Protein AF-0000000080485998 (afdb_homodimer)

Organism: Tupaia chinensis (NCBI:txid246437)

Secondary structure (DSSP, 8-state):
---------------------------------------------------GGG----------HHHHHHTS-TTSPPP-TTT-PPPTTTT-----PPPPPPPP--GGG--HHHHHHHHHHHHHHHHHHHHHHHHHHHHHHHHHHHHHHHHHHHHHHHHHHHHHHHHHHHHHHHHHHH---/---------------------------------------------------GGG----------HHHHHHTS-TTSPPP-TTT-PPPTTTT-----PPPPPPPP--GGG--HHHHHHHHHHHHHHHHHHHHHHHHHHHHHHHHHHHHHHHHHHHHHHHHHHHHHHHHHHHHHHHHHHH---

Sequence (362 aa):
MGQTQLYPFKLFLTLSESPFQTSAIGHFSAQNLSMTRQLLPANRNTPSPIDPDTIQVPVGYEPDPADLALSSIPGQEMFDPRKRKFSEEELKPQPMIKKARKVFIPDDLKDDKYWARRRKNNMAAKRSRDARRLKENQIAIRASFLEKENSALRQEVADLRKELGKCKNILAKYEARHGPLMGQTQLYPFKLFLTLSESPFQTSAIGHFSAQNLSMTRQLLPANRNTPSPIDPDTIQVPVGYEPDPADLALSSIPGQEMFDPRKRKFSEEELKPQPMIKKARKVFIPDDLKDDKYWARRRKNNMAAKRSRDARRLKENQIAIRASFLEKENSALRQEVADLRKELGKCKNILAKYEARHGPL

pLDDT: mean 72.96, std 28.92, range [17.92, 97.81]

Structure (mmCIF, N/CA/C/O backbone):
data_AF-0000000080485998-model_v1
#
loop_
_entity.id
_entity.type
_entity.pdbx_description
1 polymer 'Hepatic leukemia factor'
#
loop_
_atom_site.group_PDB
_atom_site.id
_atom_si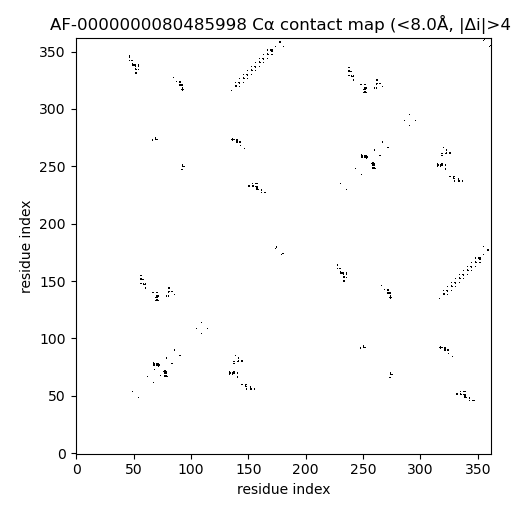te.type_symbol
_atom_site.label_atom_id
_atom_site.label_alt_id
_atom_site.label_comp_id
_atom_site.label_asym_id
_atom_site.label_entity_id
_atom_site.label_seq_id
_atom_site.pdbx_PDB_ins_code
_atom_site.Cartn_x
_atom_site.Cartn_y
_atom_site.Cartn_z
_atom_site.occupancy
_atom_site.B_iso_or_equiv
_atom_site.auth_seq_id
_atom_site.auth_comp_id
_atom_site.auth_asym_id
_atom_site.auth_atom_id
_atom_site.pdbx_PDB_model_num
ATOM 1 N N . MET A 1 1 ? 24.797 16.688 45.812 1 21.83 1 MET A N 1
ATOM 2 C CA . MET A 1 1 ? 25.969 15.797 45.719 1 21.83 1 MET A CA 1
ATOM 3 C C . MET A 1 1 ? 25.547 14.367 45.406 1 21.83 1 MET A C 1
ATOM 5 O O . MET A 1 1 ? 26.391 13.516 45.156 1 21.83 1 MET A O 1
ATOM 9 N N . GLY A 1 2 ? 24.281 13.898 45.656 1 23.59 2 GLY A N 1
ATOM 10 C CA . GLY A 1 2 ? 24.156 12.516 46.094 1 23.59 2 GLY A CA 1
ATOM 11 C C . GLY A 1 2 ? 24.328 11.516 44.969 1 23.59 2 GLY A C 1
ATOM 12 O O . GLY A 1 2 ? 24.062 11.828 43.781 1 23.59 2 GLY A O 1
ATOM 13 N N . GLN A 1 3 ? 24.938 10.25 45.219 1 22.97 3 GLN A N 1
ATOM 14 C CA . GLN A 1 3 ? 25.766 9.125 44.812 1 22.97 3 GLN A CA 1
ATOM 15 C C . GLN A 1 3 ? 24.922 8.023 44.188 1 22.97 3 GLN A C 1
ATOM 17 O O . GLN A 1 3 ? 24.469 7.113 44.875 1 22.97 3 GLN A O 1
ATOM 22 N N . THR A 1 4 ? 23.875 8.258 43.344 1 27.95 4 THR A N 1
ATOM 23 C CA . THR A 1 4 ? 23.047 7.094 43.031 1 27.95 4 THR A CA 1
ATOM 24 C C . THR A 1 4 ? 23.891 6 42.375 1 27.95 4 THR A C 1
ATOM 26 O O . THR A 1 4 ? 24.609 6.258 41.406 1 27.95 4 THR A O 1
ATOM 29 N N . GLN A 1 5 ? 24.031 4.879 43.062 1 23.39 5 GLN A N 1
ATOM 30 C CA . GLN A 1 5 ? 24.781 3.631 43.125 1 23.39 5 GLN A CA 1
ATOM 31 C C . GLN A 1 5 ? 24.5 2.756 41.906 1 23.39 5 GLN A C 1
ATOM 33 O O . GLN A 1 5 ? 23.344 2.578 41.531 1 23.39 5 GLN A O 1
ATOM 38 N N . LEU A 1 6 ? 25.516 2.348 41.062 1 25.62 6 LEU A N 1
ATOM 39 C CA . LEU A 1 6 ? 25.938 1.586 39.875 1 25.62 6 LEU A CA 1
ATOM 40 C C . LEU A 1 6 ? 25.672 0.096 40.062 1 25.62 6 LEU A C 1
ATOM 42 O O . LEU A 1 6 ? 26.25 -0.519 40.969 1 25.62 6 LEU A O 1
ATOM 46 N N . TYR A 1 7 ? 24.328 -0.328 40.094 1 24.11 7 TYR A N 1
ATOM 47 C CA . TYR A 1 7 ? 24 -1.712 40.438 1 24.11 7 TYR A CA 1
ATOM 48 C C . TYR A 1 7 ? 24.75 -2.676 39.5 1 24.11 7 TYR A C 1
ATOM 50 O O . TYR A 1 7 ? 24.703 -2.547 38.281 1 24.11 7 TYR A O 1
ATOM 58 N N . PRO A 1 8 ? 25.828 -3.449 39.969 1 24.05 8 PRO A N 1
ATOM 59 C CA . PRO A 1 8 ? 26.844 -4.363 39.438 1 24.05 8 PRO A CA 1
ATOM 60 C C . PRO A 1 8 ? 26.25 -5.676 38.938 1 24.05 8 PRO A C 1
ATOM 62 O O . PRO A 1 8 ? 25.375 -6.254 39.594 1 24.05 8 PRO A O 1
ATOM 65 N N . PHE A 1 9 ? 25.875 -5.801 37.625 1 24.41 9 PHE A N 1
ATOM 66 C CA . PHE A 1 9 ? 25.438 -7.012 36.938 1 24.41 9 PHE A CA 1
ATOM 67 C C . PHE A 1 9 ? 26.406 -8.164 37.188 1 24.41 9 PHE A C 1
ATOM 69 O O . PHE A 1 9 ? 27.531 -8.148 36.719 1 24.41 9 PHE A O 1
ATOM 76 N N . LYS A 1 10 ? 26.297 -8.781 38.375 1 20.22 10 LYS A N 1
ATOM 77 C CA . LYS A 1 10 ? 27.125 -9.836 38.938 1 20.22 10 LYS A CA 1
ATOM 78 C C . LYS A 1 10 ? 27.156 -11.062 38.031 1 20.22 10 LYS A C 1
ATOM 80 O O . LYS A 1 10 ? 26.109 -11.547 37.594 1 20.22 10 LYS A O 1
ATOM 85 N N . LEU A 1 11 ? 28.312 -11.578 37.469 1 21.47 11 LEU A N 1
ATOM 86 C CA . LEU A 1 11 ? 28.984 -12.57 36.625 1 21.47 11 LEU A CA 1
ATOM 87 C C . LEU A 1 11 ? 28.844 -13.969 37.219 1 21.47 11 LEU A C 1
ATOM 89 O O . LEU A 1 11 ? 29.406 -14.938 36.719 1 21.47 11 LEU A O 1
ATOM 93 N N . PHE A 1 12 ? 27.938 -14.258 38.281 1 21.58 12 PHE A N 1
ATOM 94 C CA . PHE A 1 12 ? 28.484 -15.344 39.062 1 21.58 12 PHE A CA 1
ATOM 95 C C . PHE A 1 12 ? 28.547 -16.641 38.25 1 21.58 12 PHE A C 1
ATOM 97 O O . PHE A 1 12 ? 27.578 -17.016 37.625 1 21.58 12 PHE A O 1
ATOM 104 N N . LEU A 1 13 ? 29.734 -17.25 38.094 1 21.03 13 LEU A N 1
ATOM 105 C CA . LEU A 1 13 ? 30.516 -18.297 37.438 1 21.03 13 LEU A CA 1
ATOM 106 C C . LEU A 1 13 ? 30.062 -19.688 37.906 1 21.03 13 LEU A C 1
ATOM 108 O O . LEU A 1 13 ? 30.297 -20.672 37.219 1 21.03 13 LEU A O 1
ATOM 112 N N . THR A 1 14 ? 29.484 -19.891 39.188 1 21.03 14 THR A N 1
ATOM 113 C CA . THR A 1 14 ? 30.219 -20.922 39.906 1 21.03 14 THR A CA 1
ATOM 114 C C . THR A 1 14 ? 29.969 -22.297 39.281 1 21.03 14 THR A C 1
ATOM 116 O O . THR A 1 14 ? 29.016 -22.469 38.531 1 21.03 14 THR A O 1
ATOM 119 N N . LEU A 1 15 ? 30.125 -23.422 40.219 1 20.31 15 LEU A N 1
ATOM 120 C CA . LEU A 1 15 ? 31.047 -24.516 40.5 1 20.31 15 LEU A CA 1
ATOM 121 C C . LEU A 1 15 ? 30.484 -25.844 40 1 20.31 15 LEU A C 1
ATOM 123 O O . LEU A 1 15 ? 31.172 -26.578 39.281 1 20.31 15 LEU A O 1
ATOM 127 N N . SER A 1 16 ? 29.672 -26.703 40.875 1 19.7 16 SER A N 1
ATOM 128 C CA . SER A 1 16 ? 30.234 -27.875 41.531 1 19.7 16 SER A CA 1
ATOM 129 C C . SER A 1 16 ? 29.984 -29.125 40.688 1 19.7 16 SER A C 1
ATOM 131 O O . SER A 1 16 ? 29.109 -29.141 39.812 1 19.7 16 SER A O 1
ATOM 133 N N . GLU A 1 17 ? 30.109 -30.375 41.438 1 20.75 17 GLU A N 1
ATOM 134 C CA . GLU A 1 17 ? 30.891 -31.609 41.5 1 20.75 17 GLU A CA 1
ATOM 135 C C . GLU A 1 17 ? 30.188 -32.75 40.781 1 20.75 17 GLU A C 1
ATOM 137 O O . GLU A 1 17 ? 30.797 -33.438 39.969 1 20.75 17 GLU A O 1
ATOM 142 N N . SER A 1 18 ? 29.047 -33.344 41.344 1 20.91 18 SER A N 1
ATOM 143 C CA . SER A 1 18 ? 29.25 -34.656 41.875 1 20.91 18 SER A CA 1
ATOM 144 C C . SER A 1 18 ? 29.219 -35.719 40.781 1 20.91 18 SER A C 1
ATOM 146 O O . SER A 1 18 ? 28.641 -35.5 39.719 1 20.91 18 SER A O 1
ATOM 148 N N . PRO A 1 19 ? 29.625 -37.062 41.281 1 23.31 19 PRO A N 1
ATOM 149 C CA . PRO A 1 19 ? 30.375 -38.219 40.812 1 23.31 19 PRO A CA 1
ATOM 150 C C . PRO A 1 19 ? 29.5 -39.188 40 1 23.31 19 PRO A C 1
ATOM 152 O O . PRO A 1 19 ? 30.016 -40.062 39.312 1 23.31 19 PRO A O 1
ATOM 155 N N . PHE A 1 20 ? 28.219 -39 39.875 1 20.92 20 PHE A N 1
ATOM 156 C CA . PHE A 1 20 ? 27.531 -40.281 40.094 1 20.92 20 PHE A CA 1
ATOM 157 C C . PHE A 1 20 ? 27.922 -41.281 39.031 1 20.92 20 PHE A C 1
ATOM 159 O O . PHE A 1 20 ? 28.062 -40.938 37.875 1 20.92 20 PHE A O 1
ATOM 166 N N . GLN A 1 21 ? 28.297 -42.438 39.531 1 20.55 21 GLN A N 1
ATOM 167 C CA . GLN A 1 21 ? 28.984 -43.688 39.125 1 20.55 21 GLN A CA 1
ATOM 168 C C . GLN A 1 21 ? 28.141 -44.469 38.125 1 20.55 21 GLN A C 1
ATOM 170 O O . GLN A 1 21 ? 28.641 -45.375 37.469 1 20.55 21 GLN A O 1
ATOM 175 N N . THR A 1 22 ? 26.891 -44.062 37.906 1 20.8 22 THR A N 1
ATOM 176 C CA . THR A 1 22 ? 26.156 -45.312 37.781 1 20.8 22 THR A CA 1
ATOM 177 C C . THR A 1 22 ? 26.75 -46.188 36.688 1 20.8 22 THR A C 1
ATOM 179 O O . THR A 1 22 ? 27.219 -45.688 35.656 1 20.8 22 THR A O 1
ATOM 182 N N . SER A 1 23 ? 26.812 -47.5 37 1 18.36 23 SER A N 1
ATOM 183 C CA . SER A 1 23 ? 27.453 -48.75 36.625 1 18.36 23 SER A CA 1
ATOM 184 C C . SER A 1 23 ? 26.938 -49.219 35.281 1 18.36 23 SER A C 1
ATOM 186 O O . SER A 1 23 ? 27.531 -50.125 34.656 1 18.36 23 SER A O 1
ATOM 188 N N . ALA A 1 24 ? 25.641 -48.875 35 1 17.92 24 ALA A N 1
ATOM 189 C CA . ALA A 1 24 ? 24.906 -50.062 34.625 1 17.92 24 ALA A CA 1
ATOM 190 C C . ALA A 1 24 ? 25.609 -50.812 33.5 1 17.92 24 ALA A C 1
ATOM 192 O O . ALA A 1 24 ? 26.469 -50.25 32.812 1 17.92 24 ALA A O 1
ATOM 193 N N . ILE A 1 25 ? 24.75 -51.625 32.812 1 22.33 25 ILE A N 1
ATOM 194 C CA . ILE A 1 25 ? 24.562 -53 32.312 1 22.33 25 ILE A CA 1
ATOM 195 C C . ILE A 1 25 ? 25.234 -53.125 30.938 1 22.33 25 ILE A C 1
ATOM 197 O O . ILE A 1 25 ? 25.359 -52.156 30.203 1 22.33 25 ILE A O 1
ATOM 201 N N . GLY A 1 26 ? 25.672 -54.344 30.734 1 20.11 26 GLY A N 1
ATOM 202 C CA . GLY A 1 26 ? 26.547 -55.094 29.859 1 20.11 26 GLY A CA 1
ATOM 203 C C . GLY A 1 26 ? 26.062 -55.156 28.422 1 20.11 26 GLY A C 1
ATOM 204 O O . GLY A 1 26 ? 26.562 -55.938 27.625 1 20.11 26 GLY A O 1
ATOM 205 N N . HIS A 1 27 ? 25.266 -54.156 28.016 1 21.8 27 HIS A N 1
ATOM 206 C CA . HIS A 1 27 ? 24.547 -54.656 26.859 1 21.8 27 HIS A CA 1
ATOM 207 C C . HIS A 1 27 ? 25.5 -55.25 25.828 1 21.8 27 HIS A C 1
ATOM 209 O O . HIS A 1 27 ? 26.688 -54.875 25.781 1 21.8 27 HIS A O 1
ATOM 215 N N . PHE A 1 28 ? 24.906 -56.375 25.219 1 23.5 28 PHE A N 1
ATOM 216 C CA . PHE A 1 28 ? 25.156 -57.438 24.266 1 23.5 28 PHE A CA 1
ATOM 217 C C . PHE A 1 28 ? 25.625 -56.844 22.938 1 23.5 28 PHE A C 1
ATOM 219 O O . PHE A 1 28 ? 25.219 -55.75 22.562 1 23.5 28 PHE A O 1
ATOM 226 N N . SER A 1 29 ? 26.719 -57.344 22.547 1 21 29 SER A N 1
ATOM 227 C CA . SER A 1 29 ? 27.578 -57.125 21.375 1 21 29 SER A CA 1
ATOM 228 C C . SER A 1 29 ? 26.812 -57.344 20.078 1 21 29 SER A C 1
ATOM 230 O O . SER A 1 29 ? 26.578 -58.469 19.672 1 21 29 SER A O 1
ATOM 232 N N . ALA A 1 30 ? 25.594 -56.719 19.984 1 22.36 30 ALA A N 1
ATOM 233 C CA . ALA A 1 30 ? 24.906 -57.031 18.734 1 22.36 30 ALA A CA 1
ATOM 234 C C . ALA A 1 30 ? 25.844 -56.875 17.531 1 22.36 30 ALA A C 1
ATOM 236 O O . ALA A 1 30 ? 26.578 -55.906 17.422 1 22.36 30 ALA A O 1
ATOM 237 N N . GLN A 1 31 ? 26.312 -58.062 17.125 1 22.11 31 GLN A N 1
ATOM 238 C CA . GLN A 1 31 ? 27.047 -58.25 15.875 1 22.11 31 GLN A CA 1
ATOM 239 C C . GLN A 1 31 ? 26.406 -57.5 14.719 1 22.11 31 GLN A C 1
ATOM 241 O O . GLN A 1 31 ? 25.203 -57.656 14.469 1 22.11 31 GLN A O 1
ATOM 246 N N . ASN A 1 32 ? 26.828 -56.344 14.562 1 24.11 32 ASN A N 1
ATOM 247 C CA . ASN A 1 32 ? 26.438 -55.406 13.5 1 24.11 32 ASN A CA 1
ATOM 248 C C . ASN A 1 32 ? 26.641 -56.031 12.125 1 24.11 32 ASN A C 1
ATOM 250 O O . ASN A 1 32 ? 27.766 -56.25 11.695 1 24.11 32 ASN A O 1
ATOM 254 N N . LEU A 1 33 ? 26.062 -57.219 11.875 1 26.72 33 LEU A N 1
ATOM 255 C CA . LEU A 1 33 ? 26.047 -57.656 10.484 1 26.72 33 LEU A CA 1
ATOM 256 C C . LEU A 1 33 ? 25.719 -56.5 9.539 1 26.72 33 LEU A C 1
ATOM 258 O O . LEU A 1 33 ? 24.703 -55.844 9.703 1 26.72 33 LEU A O 1
ATOM 262 N N . SER A 1 34 ? 26.719 -55.938 9.18 1 27.81 34 SER A N 1
ATOM 263 C CA . SER A 1 34 ? 26.812 -54.844 8.195 1 27.81 34 SER A CA 1
ATOM 264 C C . SER A 1 34 ? 26.141 -55.25 6.887 1 27.81 34 SER A C 1
ATOM 266 O O . SER A 1 34 ? 26.656 -56.062 6.141 1 27.81 34 SER A O 1
ATOM 268 N N . MET A 1 35 ? 24.969 -55.938 7.016 1 27.83 35 MET A N 1
ATOM 269 C CA . MET A 1 35 ? 24.328 -56.125 5.715 1 27.83 35 MET A CA 1
ATOM 270 C C . MET A 1 35 ? 24.375 -54.812 4.918 1 27.83 35 MET A C 1
ATOM 272 O O . MET A 1 35 ? 23.922 -53.781 5.402 1 27.83 35 MET A O 1
ATOM 276 N N . THR A 1 36 ? 25.391 -54.719 4.172 1 28.25 36 THR A N 1
ATOM 277 C CA . THR A 1 36 ? 25.562 -53.688 3.16 1 28.25 36 THR A CA 1
ATOM 278 C C . THR A 1 36 ? 24.281 -53.531 2.334 1 28.25 36 THR A C 1
ATOM 280 O O . THR A 1 36 ? 23.891 -54.438 1.612 1 28.25 36 THR A O 1
ATOM 283 N N . ARG A 1 37 ? 23.109 -53.219 2.982 1 31.02 37 ARG A N 1
ATOM 284 C CA . ARG A 1 37 ? 21.953 -52.812 2.191 1 31.02 37 ARG A CA 1
ATOM 285 C C . ARG A 1 37 ? 22.375 -51.969 0.997 1 31.02 37 ARG A C 1
ATOM 287 O O . ARG A 1 37 ? 22.969 -50.906 1.165 1 31.02 37 ARG A O 1
ATOM 294 N N . GLN A 1 38 ? 22.828 -52.656 -0.021 1 29.19 38 GLN A N 1
ATOM 295 C CA . GLN A 1 38 ? 23.016 -51.969 -1.298 1 29.19 38 GLN A CA 1
ATOM 296 C C . GLN A 1 38 ? 21.875 -50.969 -1.552 1 29.19 38 GLN A C 1
ATOM 298 O O . GLN A 1 38 ? 20.719 -51.375 -1.672 1 29.19 38 GLN A O 1
ATOM 303 N N . LEU A 1 39 ? 21.875 -49.969 -0.768 1 32.81 39 LEU A N 1
ATOM 304 C CA . LEU A 1 39 ? 20.953 -48.875 -1.026 1 32.81 39 LEU A CA 1
ATOM 305 C C . LEU A 1 39 ? 20.844 -48.594 -2.521 1 32.81 39 LEU A C 1
ATOM 307 O O . LEU A 1 39 ? 21.859 -48.281 -3.172 1 32.81 39 LEU A O 1
ATOM 311 N N . LEU A 1 40 ? 20.344 -49.531 -3.268 1 33.66 40 LEU A N 1
ATOM 312 C CA . LEU A 1 40 ? 20.016 -49.062 -4.609 1 33.66 40 LEU A CA 1
ATOM 313 C C . LEU A 1 40 ? 19.547 -47.594 -4.574 1 33.66 40 LEU A C 1
ATOM 315 O O . LEU A 1 40 ? 18.781 -47.219 -3.68 1 33.66 40 LEU A O 1
ATOM 319 N N . PRO A 1 41 ? 20.469 -46.719 -4.961 1 34.75 41 PRO A N 1
ATOM 320 C CA . PRO A 1 41 ? 19.984 -45.312 -4.949 1 34.75 41 PRO A CA 1
ATOM 321 C C . PRO A 1 41 ? 18.562 -45.188 -5.457 1 34.75 41 PRO A C 1
ATOM 323 O O . PRO A 1 41 ? 18.203 -45.781 -6.488 1 34.75 41 PRO A O 1
ATOM 326 N N . ALA A 1 42 ? 17.531 -45.469 -4.715 1 37.19 42 ALA A N 1
ATOM 327 C CA . ALA A 1 42 ? 16.203 -45 -5.09 1 37.19 42 ALA A CA 1
ATOM 328 C C . ALA A 1 42 ? 16.25 -43.688 -5.855 1 37.19 42 ALA A C 1
ATOM 330 O O . ALA A 1 42 ? 16.625 -42.656 -5.293 1 37.19 42 ALA A O 1
ATOM 331 N N . ASN A 1 43 ? 16.969 -43.656 -7.039 1 35.03 43 ASN A N 1
ATOM 332 C CA . ASN A 1 43 ? 16.812 -42.469 -7.895 1 35.03 43 ASN A CA 1
ATOM 333 C C . ASN A 1 43 ? 15.438 -41.844 -7.742 1 35.03 43 ASN A C 1
ATOM 335 O O . ASN A 1 43 ? 14.492 -42.219 -8.438 1 35.03 43 ASN A O 1
ATOM 339 N N . ARG A 1 44 ? 14.883 -41.875 -6.691 1 39.66 44 ARG A N 1
ATOM 340 C CA . ARG A 1 44 ? 13.586 -41.219 -6.551 1 39.66 44 ARG A CA 1
ATOM 341 C C . ARG A 1 44 ? 13.625 -39.812 -7.129 1 39.66 44 ARG A C 1
ATOM 343 O O . ARG A 1 44 ? 14.281 -38.906 -6.578 1 39.66 44 ARG A O 1
ATOM 350 N N . ASN A 1 45 ? 13.82 -39.594 -8.422 1 39.59 45 ASN A N 1
ATOM 351 C CA . ASN A 1 45 ? 13.641 -38.312 -9.07 1 39.59 45 ASN A CA 1
ATOM 352 C C . ASN A 1 45 ? 12.5 -37.5 -8.438 1 39.59 45 ASN A C 1
ATOM 354 O O . ASN A 1 45 ? 11.383 -37.469 -8.961 1 39.59 45 ASN A O 1
ATOM 358 N N . THR A 1 46 ? 12.219 -37.719 -7.227 1 44.62 46 THR A N 1
ATOM 359 C CA . THR A 1 46 ? 11.211 -36.812 -6.68 1 44.62 46 THR A CA 1
ATOM 360 C C . THR A 1 46 ? 11.57 -35.375 -6.957 1 44.62 46 THR A C 1
ATOM 362 O O . THR A 1 46 ? 12.68 -34.938 -6.633 1 44.62 46 THR A O 1
ATOM 365 N N . PRO A 1 47 ? 10.961 -34.75 -7.988 1 52.56 47 PRO A N 1
ATOM 366 C CA . PRO A 1 47 ? 11.305 -33.344 -8.234 1 52.56 47 PRO A CA 1
ATOM 367 C C . PRO A 1 47 ? 11.43 -32.562 -6.945 1 52.56 47 PRO A C 1
ATOM 369 O O . PRO A 1 47 ? 10.797 -32.875 -5.938 1 52.56 47 PRO A O 1
ATOM 372 N N . SER A 1 48 ? 12.578 -32.031 -6.59 1 53.81 48 SER A N 1
ATOM 373 C CA . SER A 1 48 ? 12.875 -31.141 -5.477 1 53.81 48 SER A CA 1
ATOM 374 C C . SER A 1 48 ? 11.727 -30.172 -5.242 1 53.81 48 SER A C 1
ATOM 376 O O . SER A 1 48 ? 11.07 -29.719 -6.188 1 53.81 48 SER A O 1
ATOM 378 N N . PRO A 1 49 ? 11.227 -30.156 -4.012 1 61.62 49 PRO A N 1
ATOM 379 C CA . PRO A 1 49 ? 10.156 -29.203 -3.691 1 61.62 49 PRO A CA 1
ATOM 380 C C . PRO A 1 49 ? 10.453 -27.781 -4.191 1 61.62 49 PRO A C 1
ATOM 382 O O . PRO A 1 49 ? 11.602 -27.344 -4.137 1 61.62 49 PRO A O 1
ATOM 385 N N . ILE A 1 50 ? 9.727 -27.328 -5.094 1 66.19 50 ILE A N 1
ATOM 386 C CA . ILE A 1 50 ? 9.883 -25.938 -5.547 1 66.19 50 ILE A CA 1
ATOM 387 C C . ILE A 1 50 ? 9.586 -24.984 -4.398 1 66.19 50 ILE A C 1
ATOM 389 O O . ILE A 1 50 ? 8.516 -25.062 -3.779 1 66.19 50 ILE A O 1
ATOM 393 N N . ASP A 1 51 ? 10.594 -24.219 -3.959 1 70 51 ASP A N 1
ATOM 394 C CA . ASP A 1 51 ? 10.383 -23.172 -2.971 1 70 51 ASP A CA 1
ATOM 395 C C . ASP A 1 51 ? 9.516 -22.047 -3.537 1 70 51 ASP A C 1
ATOM 397 O O . ASP A 1 51 ? 9.906 -21.375 -4.496 1 70 51 ASP A O 1
ATOM 401 N N . PRO A 1 52 ? 8.391 -21.922 -2.967 1 71.69 52 PRO A N 1
ATOM 402 C CA . PRO A 1 52 ? 7.488 -20.906 -3.51 1 71.69 52 PRO A CA 1
ATOM 403 C C . PRO A 1 52 ? 8.133 -19.516 -3.576 1 71.69 52 PRO A C 1
ATOM 405 O O . PRO A 1 52 ? 7.801 -18.719 -4.457 1 71.69 52 PRO A O 1
ATOM 408 N N . ASP A 1 53 ? 9.039 -19.234 -2.639 1 68.31 53 ASP A N 1
ATOM 409 C CA . ASP A 1 53 ? 9.633 -17.906 -2.584 1 68.31 53 ASP A CA 1
ATOM 410 C C . ASP A 1 53 ? 10.602 -17.688 -3.746 1 68.31 53 ASP A C 1
ATOM 412 O O . ASP A 1 53 ? 11 -16.547 -4.02 1 68.31 53 ASP A O 1
ATOM 416 N N . THR A 1 54 ? 10.719 -18.766 -4.48 1 72.56 54 THR A N 1
ATOM 417 C CA . THR A 1 54 ? 11.672 -18.656 -5.586 1 72.56 54 THR A CA 1
ATOM 418 C C . THR A 1 54 ? 10.938 -18.5 -6.914 1 72.56 54 THR A C 1
ATOM 420 O O . THR A 1 54 ? 11.562 -18.203 -7.938 1 72.56 54 THR A O 1
ATOM 423 N N . ILE A 1 55 ? 9.68 -18.609 -6.781 1 76.81 55 ILE A N 1
ATOM 424 C CA . ILE A 1 55 ? 8.906 -18.516 -8.016 1 76.81 55 ILE A CA 1
ATOM 425 C C . ILE A 1 55 ? 8.961 -17.078 -8.547 1 76.81 55 ILE A C 1
ATOM 427 O O . ILE A 1 55 ? 8.648 -16.125 -7.828 1 76.81 55 ILE A O 1
ATOM 431 N N . GLN A 1 56 ? 9.609 -16.969 -9.68 1 77.75 56 GLN A N 1
ATOM 432 C CA . GLN A 1 56 ? 9.648 -15.664 -10.344 1 77.75 56 GLN A CA 1
ATOM 433 C C . GLN A 1 56 ? 8.789 -15.672 -11.609 1 77.75 56 GLN A C 1
ATOM 435 O O . GLN A 1 56 ? 8.867 -16.609 -12.414 1 77.75 56 GLN A O 1
ATOM 440 N N . VAL A 1 57 ? 7.805 -14.867 -11.484 1 80.75 57 VAL A N 1
ATOM 441 C CA . VAL A 1 57 ? 6.984 -14.703 -12.688 1 80.75 57 VAL A CA 1
ATOM 442 C C . VAL A 1 57 ? 7.324 -13.375 -13.367 1 80.75 57 VAL A C 1
ATOM 444 O O . VAL A 1 57 ? 7.637 -12.391 -12.695 1 80.75 57 VAL A O 1
ATOM 447 N N . PRO A 1 58 ? 7.547 -13.4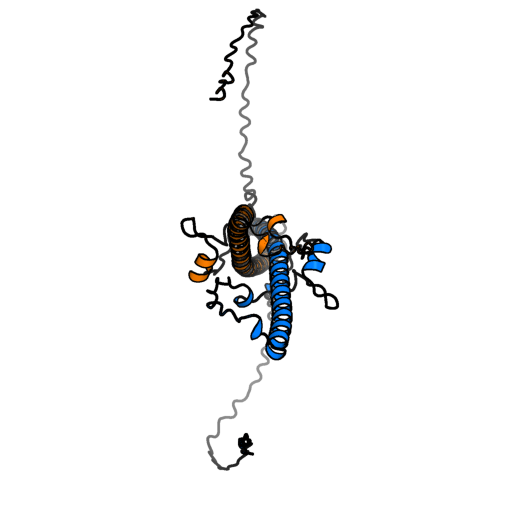69 -14.664 1 78.31 58 PRO A N 1
ATOM 448 C CA . PRO A 1 58 ? 7.812 -12.195 -15.352 1 78.31 58 PRO A CA 1
ATOM 449 C C . PRO A 1 58 ? 6.715 -11.164 -15.117 1 78.31 58 PRO A C 1
ATOM 451 O O . PRO A 1 58 ? 5.555 -11.398 -15.445 1 78.31 58 PRO A O 1
ATOM 454 N N . VAL A 1 59 ? 7.168 -10.211 -14.305 1 82.25 59 VAL A N 1
ATOM 455 C CA . VAL A 1 59 ? 6.234 -9.125 -14.031 1 82.25 59 VAL A CA 1
ATOM 456 C C . VAL A 1 59 ? 6.594 -7.91 -14.891 1 82.25 59 VAL A C 1
ATOM 458 O O . VAL A 1 59 ? 7.758 -7.512 -14.961 1 82.25 59 VAL A O 1
ATOM 461 N N . GLY A 1 60 ? 5.977 -7.613 -16.062 1 79.94 60 GLY A N 1
ATOM 462 C CA . GLY A 1 60 ? 6.25 -6.426 -16.859 1 79.94 60 GLY A CA 1
ATOM 463 C C . GLY A 1 60 ? 6.094 -5.137 -16.062 1 79.94 60 GLY A C 1
ATOM 464 O O . GLY A 1 60 ? 5.375 -4.227 -16.484 1 79.94 60 GLY A O 1
ATOM 465 N N . TYR A 1 61 ? 6.812 -5.102 -14.891 1 83.94 61 TYR A N 1
ATOM 466 C CA . TYR A 1 61 ? 6.699 -3.906 -14.062 1 83.94 61 TYR A CA 1
ATOM 467 C C . TYR A 1 61 ? 7.91 -3.002 -14.242 1 83.94 61 TYR A C 1
ATOM 469 O O . TYR A 1 61 ? 9.039 -3.402 -13.953 1 83.94 61 TYR A O 1
ATOM 477 N N . GLU A 1 62 ? 7.633 -1.792 -14.758 1 86.62 62 GLU A N 1
ATOM 478 C CA . GLU A 1 62 ? 8.656 -0.763 -14.914 1 86.62 62 GLU A CA 1
ATOM 479 C C . GLU A 1 62 ? 8.258 0.525 -14.203 1 86.62 62 GLU A C 1
ATOM 481 O O . GLU A 1 62 ? 7.582 1.379 -14.773 1 86.62 62 GLU A O 1
ATOM 486 N N . PRO A 1 63 ? 8.836 0.582 -13.008 1 86.06 63 PRO A N 1
ATOM 487 C CA . PRO A 1 63 ? 8.438 1.785 -12.273 1 86.06 63 PRO A CA 1
ATOM 488 C C . PRO A 1 63 ? 9.055 3.059 -12.852 1 86.06 63 PRO A C 1
ATOM 490 O O . PRO A 1 63 ? 10.156 3.021 -13.391 1 86.06 63 PRO A O 1
ATOM 493 N N . ASP A 1 64 ? 8.305 4.16 -12.719 1 90.12 64 ASP A N 1
ATOM 494 C CA . ASP A 1 64 ? 8.812 5.473 -13.109 1 90.12 64 ASP A CA 1
ATOM 495 C C . ASP A 1 64 ? 9.984 5.895 -12.219 1 90.12 64 ASP A C 1
ATOM 497 O O . ASP A 1 64 ? 9.883 5.863 -10.992 1 90.12 64 ASP A O 1
ATOM 501 N N . PRO A 1 65 ? 11.055 6.352 -12.875 1 90.69 65 PRO A N 1
ATOM 502 C CA . PRO A 1 65 ? 12.219 6.742 -12.078 1 90.69 65 PRO A CA 1
ATOM 503 C C . PRO A 1 65 ? 11.906 7.871 -11.094 1 90.69 65 PRO A C 1
ATOM 505 O O . PRO A 1 65 ? 12.453 7.898 -9.992 1 90.69 65 PRO A O 1
ATOM 508 N N . ALA A 1 66 ? 11.078 8.688 -11.484 1 91.12 66 ALA A N 1
ATOM 509 C CA . ALA A 1 66 ? 10.703 9.781 -10.602 1 91.12 66 ALA A CA 1
ATOM 510 C C . ALA A 1 66 ? 9.992 9.266 -9.359 1 91.12 66 ALA A C 1
ATOM 512 O O . ALA A 1 66 ? 10.211 9.773 -8.25 1 91.12 66 ALA A O 1
ATOM 513 N N . ASP A 1 67 ? 9.211 8.289 -9.586 1 91.69 67 ASP A N 1
ATOM 514 C CA . ASP A 1 67 ? 8.484 7.691 -8.469 1 91.69 67 ASP A CA 1
ATOM 515 C C . ASP A 1 67 ? 9.43 6.953 -7.527 1 91.69 67 ASP A C 1
ATOM 517 O O . ASP A 1 67 ? 9.258 7 -6.309 1 91.69 67 ASP A O 1
ATOM 521 N N . LEU A 1 68 ? 10.383 6.355 -8.109 1 92.31 68 LEU A N 1
ATOM 522 C CA . LEU A 1 68 ? 11.375 5.645 -7.305 1 92.31 68 LEU A CA 1
ATOM 523 C C . LEU A 1 68 ? 12.203 6.621 -6.48 1 92.31 68 LEU A C 1
ATOM 525 O O . LEU A 1 68 ? 12.523 6.344 -5.324 1 92.31 68 LEU A O 1
ATOM 529 N N . ALA A 1 69 ? 12.469 7.742 -7.055 1 93 69 ALA A N 1
ATOM 530 C CA . ALA A 1 69 ? 13.25 8.766 -6.359 1 93 69 ALA A CA 1
ATOM 531 C C . ALA A 1 69 ? 12.492 9.305 -5.152 1 93 69 ALA A C 1
ATOM 533 O O . ALA A 1 69 ? 13.078 9.523 -4.086 1 93 69 ALA A O 1
ATOM 534 N N . LEU A 1 70 ? 11.227 9.414 -5.336 1 92.62 70 LEU A N 1
ATOM 535 C CA . LEU A 1 70 ? 10.367 9.93 -4.273 1 92.62 70 LEU A CA 1
ATOM 536 C C . LEU A 1 70 ? 10.266 8.93 -3.125 1 92.62 70 LEU A C 1
ATOM 538 O O . LEU A 1 70 ? 9.945 9.312 -1.996 1 92.62 70 LEU A O 1
ATOM 542 N N . SER A 1 71 ? 10.555 7.672 -3.406 1 93.62 71 SER A N 1
ATOM 543 C CA . SER A 1 71 ? 10.422 6.598 -2.426 1 93.62 71 SER A CA 1
ATOM 544 C C . SER A 1 71 ? 11.789 6.184 -1.879 1 93.62 71 SER A C 1
ATOM 546 O O . SER A 1 71 ? 11.914 5.129 -1.256 1 93.62 71 SER A O 1
ATOM 548 N N . SER A 1 72 ? 12.766 7.043 -2.197 1 93.75 72 SER A N 1
ATOM 549 C CA . SER A 1 72 ? 14.125 6.727 -1.763 1 93.75 72 SER A CA 1
ATOM 550 C C . SER A 1 72 ? 14.742 7.887 -0.989 1 93.75 72 SER A C 1
ATOM 552 O O . SER A 1 72 ? 14.312 9.031 -1.133 1 93.75 72 SER A O 1
ATOM 554 N N . ILE A 1 73 ? 15.656 7.566 -0.15 1 90.94 73 ILE A N 1
ATOM 555 C CA . ILE A 1 73 ? 16.391 8.594 0.591 1 90.94 73 ILE A CA 1
ATOM 556 C C . ILE A 1 73 ? 17.641 8.984 -0.173 1 90.94 73 ILE A C 1
ATOM 558 O O . ILE A 1 73 ? 18.453 8.133 -0.526 1 90.94 73 ILE A O 1
ATOM 562 N N . PRO A 1 74 ? 17.766 10.266 -0.402 1 87.88 74 PRO A N 1
ATOM 563 C CA . PRO A 1 74 ? 18.969 10.695 -1.11 1 87.88 74 PRO A CA 1
ATOM 564 C C . PRO A 1 74 ? 20.25 10.219 -0.435 1 87.88 74 PRO A C 1
ATOM 566 O O . PRO A 1 74 ? 20.406 10.367 0.781 1 87.88 74 PRO A O 1
ATOM 569 N N . GLY A 1 75 ? 21.109 9.539 -1.193 1 88.94 75 GLY A N 1
ATOM 570 C CA . GLY A 1 75 ? 22.375 9.047 -0.674 1 88.94 75 GLY A CA 1
ATOM 571 C C . GLY A 1 75 ? 22.344 7.582 -0.294 1 88.94 75 GLY A C 1
ATOM 572 O O . GLY A 1 75 ? 23.375 6.984 -0.001 1 88.94 75 GLY A O 1
ATOM 573 N N . GLN A 1 76 ? 21.172 7.09 -0.14 1 91 76 GLN A N 1
ATOM 574 C CA . GLN A 1 76 ? 21.016 5.676 0.181 1 91 76 GLN A CA 1
ATOM 575 C C . GLN A 1 76 ? 20.609 4.871 -1.055 1 91 76 GLN A C 1
ATOM 577 O O . GLN A 1 76 ? 20.391 5.441 -2.127 1 91 76 GLN A O 1
ATOM 582 N N . GLU A 1 77 ? 20.625 3.654 -0.824 1 89.19 77 GLU A N 1
ATOM 583 C CA . GLU A 1 77 ? 20.219 2.779 -1.917 1 89.19 77 GLU A CA 1
ATOM 584 C C . GLU A 1 77 ? 18.766 3.049 -2.32 1 89.19 77 GLU A C 1
ATOM 586 O O . GLU A 1 77 ? 17.906 3.283 -1.465 1 89.19 77 GLU A O 1
ATOM 591 N N . MET A 1 78 ? 18.609 2.977 -3.602 1 90.94 78 MET A N 1
ATOM 592 C CA . MET A 1 78 ? 17.266 3.221 -4.145 1 90.94 78 MET A CA 1
ATOM 593 C C . MET A 1 78 ? 16.281 2.164 -3.662 1 90.94 78 MET A C 1
ATOM 595 O O . MET A 1 78 ? 16.625 0.983 -3.572 1 90.94 78 MET A O 1
ATOM 599 N N . PHE A 1 79 ? 15.133 2.57 -3.354 1 91.88 79 PHE A N 1
ATOM 600 C CA . PHE A 1 79 ? 14.086 1.658 -2.912 1 91.88 79 PHE A CA 1
ATOM 601 C C . PHE A 1 79 ? 13.648 0.74 -4.047 1 91.88 79 PHE A C 1
ATOM 603 O O . PHE A 1 79 ? 13.406 1.2 -5.164 1 91.88 79 PHE A O 1
ATOM 610 N N . ASP A 1 80 ? 13.586 -0.473 -3.764 1 90.38 80 ASP A N 1
ATOM 611 C CA . ASP A 1 80 ? 13.133 -1.455 -4.746 1 90.38 80 ASP A CA 1
ATOM 612 C C . ASP A 1 80 ? 11.844 -2.131 -4.293 1 90.38 80 ASP A C 1
ATOM 614 O O . ASP A 1 80 ? 11.859 -2.961 -3.379 1 90.38 80 ASP A O 1
ATOM 618 N N . PRO A 1 81 ? 10.781 -1.826 -4.992 1 90.62 81 PRO A N 1
ATOM 619 C CA . PRO A 1 81 ? 9.484 -2.387 -4.602 1 90.62 81 PRO A CA 1
ATOM 620 C C . PRO A 1 81 ? 9.422 -3.902 -4.773 1 90.62 81 PRO A C 1
ATOM 622 O O . PRO A 1 81 ? 8.547 -4.555 -4.195 1 90.62 81 PRO A O 1
ATOM 625 N N . ARG A 1 82 ? 10.258 -4.488 -5.535 1 88.06 82 ARG A N 1
ATOM 626 C CA . ARG A 1 82 ? 10.25 -5.926 -5.785 1 88.06 82 ARG A CA 1
ATOM 627 C C . ARG A 1 82 ? 10.852 -6.688 -4.609 1 88.06 82 ARG A C 1
ATOM 629 O O . ARG A 1 82 ? 10.5 -7.844 -4.367 1 88.06 82 ARG A O 1
ATOM 636 N N . LYS A 1 83 ? 11.688 -6.031 -3.949 1 84.69 83 LYS A N 1
ATOM 637 C CA . LYS A 1 83 ? 12.5 -6.75 -2.973 1 84.69 83 LYS A CA 1
ATOM 638 C C . LYS A 1 83 ? 12.016 -6.48 -1.55 1 84.69 83 LYS A C 1
ATOM 640 O O . LYS A 1 83 ? 12.195 -7.316 -0.66 1 84.69 83 LYS A O 1
ATOM 645 N N . ARG A 1 84 ? 11.492 -5.41 -1.37 1 82.38 84 ARG A N 1
ATOM 646 C CA . ARG A 1 84 ? 11.18 -5.039 0.006 1 82.38 84 ARG A CA 1
ATOM 647 C C . ARG A 1 84 ? 9.773 -5.488 0.388 1 82.38 84 ARG A C 1
ATOM 649 O O . ARG A 1 84 ? 8.789 -4.996 -0.168 1 82.38 84 ARG A O 1
ATOM 656 N N . LYS A 1 85 ? 9.758 -6.402 1.351 1 84.69 85 LYS A N 1
ATOM 657 C CA . LYS A 1 85 ? 8.492 -6.836 1.94 1 84.69 85 LYS A CA 1
ATOM 658 C C . LYS A 1 85 ? 8.219 -6.094 3.246 1 84.69 85 LYS A C 1
ATOM 660 O O . LYS A 1 85 ? 9.117 -5.93 4.074 1 84.69 85 LYS A O 1
ATOM 665 N N . PHE A 1 86 ? 7.066 -5.547 3.35 1 90.06 86 PHE A N 1
ATOM 666 C CA . PHE A 1 86 ? 6.672 -4.887 4.59 1 90.06 86 PHE A CA 1
ATOM 667 C C . PHE A 1 86 ? 6.059 -5.891 5.562 1 90.06 86 PHE A C 1
ATOM 669 O O . PHE A 1 86 ? 5.344 -6.809 5.148 1 90.06 86 PHE A O 1
ATOM 676 N N . SER A 1 87 ? 6.426 -5.621 6.773 1 87.88 87 SER A N 1
ATOM 677 C CA . SER A 1 87 ? 5.824 -6.473 7.797 1 87.88 87 SER A CA 1
ATOM 678 C C . SER A 1 87 ? 4.355 -6.129 8.016 1 87.88 87 SER A C 1
ATOM 680 O O . SER A 1 87 ? 3.9 -5.055 7.613 1 87.88 87 SER A O 1
ATOM 682 N N . GLU A 1 88 ? 3.707 -7.004 8.633 1 87.06 88 GLU A N 1
ATOM 683 C CA . GLU A 1 88 ? 2.299 -6.766 8.938 1 87.06 88 GLU A CA 1
ATOM 684 C C . GLU A 1 88 ? 2.127 -5.551 9.844 1 87.06 88 GLU A C 1
ATOM 686 O O . GLU A 1 88 ? 1.164 -4.793 9.703 1 87.06 88 GLU A O 1
ATOM 691 N N . GLU A 1 89 ? 3.074 -5.379 10.695 1 88.69 89 GLU A N 1
ATOM 692 C CA . GLU A 1 89 ? 3.01 -4.262 11.633 1 88.69 89 GLU A CA 1
ATOM 693 C C . GLU A 1 89 ? 3.197 -2.93 10.914 1 88.69 89 GLU A C 1
ATOM 695 O O . GLU A 1 89 ? 2.518 -1.949 11.227 1 88.69 89 GLU A O 1
ATOM 700 N N . GLU A 1 90 ? 4.023 -2.967 9.922 1 90.5 90 GLU A N 1
ATOM 701 C CA . GLU A 1 90 ? 4.297 -1.76 9.148 1 90.5 90 GLU A CA 1
ATOM 702 C C . GLU A 1 90 ? 3.096 -1.375 8.281 1 90.5 90 GLU A C 1
ATOM 704 O O . GLU A 1 90 ? 2.938 -0.209 7.918 1 90.5 90 GLU A O 1
ATOM 709 N N . LEU A 1 91 ? 2.289 -2.328 8.016 1 93.5 91 LEU A N 1
ATOM 710 C CA . LEU A 1 91 ? 1.167 -2.096 7.117 1 93.5 91 LEU A CA 1
ATOM 711 C C . LEU A 1 91 ? -0.137 -1.957 7.895 1 93.5 91 LEU A C 1
ATOM 713 O O . LEU A 1 91 ? -1.223 -2.023 7.312 1 93.5 91 LEU A O 1
ATOM 717 N N . LYS A 1 92 ? -0.032 -1.728 9.172 1 91.56 92 LYS A N 1
ATOM 718 C CA . LYS A 1 92 ? -1.229 -1.544 9.984 1 91.56 92 LYS A CA 1
ATOM 719 C C . LYS A 1 92 ? -1.79 -0.134 9.828 1 91.56 92 LYS A C 1
ATOM 721 O O . LYS A 1 92 ? -1.051 0.848 9.922 1 91.56 92 LYS A O 1
ATOM 726 N N . PRO A 1 93 ? -3.094 -0.129 9.57 1 91.44 93 PRO A N 1
ATOM 727 C CA . PRO A 1 93 ? -3.686 1.21 9.523 1 91.44 93 PRO A CA 1
ATOM 728 C C . PRO A 1 93 ? -3.492 1.989 10.82 1 91.44 93 PRO A C 1
ATOM 730 O O . PRO A 1 93 ? -3.482 1.399 11.898 1 91.44 93 PRO A O 1
ATOM 733 N N . GLN A 1 94 ? -3.357 3.32 10.648 1 87.75 94 GLN A N 1
ATOM 734 C CA . GLN A 1 94 ? -3.059 4.168 11.797 1 87.75 94 GLN A CA 1
ATOM 735 C C . GLN A 1 94 ? -4.281 4.973 12.219 1 87.75 94 GLN A C 1
ATOM 737 O O . GLN A 1 94 ? -4.906 5.645 11.391 1 87.75 94 GLN A O 1
ATOM 742 N N . PRO A 1 95 ? -4.625 4.871 13.477 1 85.25 95 PRO A N 1
ATOM 743 C CA . PRO A 1 95 ? -5.77 5.652 13.953 1 85.25 95 PRO A CA 1
ATOM 744 C C . PRO A 1 95 ? -5.438 7.133 14.141 1 85.25 95 PRO A C 1
ATOM 746 O O . PRO A 1 95 ? -4.266 7.492 14.281 1 85.25 95 PRO A O 1
ATOM 749 N N . MET A 1 96 ? -6.527 7.914 14.102 1 80 96 MET A N 1
ATOM 750 C CA . MET A 1 96 ? -6.379 9.328 14.445 1 80 96 MET A CA 1
ATOM 751 C C . MET A 1 96 ? -6.359 9.523 15.953 1 80 96 MET A C 1
ATOM 753 O O . MET A 1 96 ? -7.309 9.148 16.656 1 80 96 MET A O 1
ATOM 757 N N . ILE A 1 97 ? -5.207 9.93 16.438 1 77.94 97 ILE A N 1
ATOM 758 C CA . ILE A 1 97 ? -5.105 10.117 17.875 1 77.94 97 ILE A CA 1
ATOM 759 C C . ILE A 1 97 ? -5.535 11.531 18.234 1 77.94 97 ILE A C 1
ATOM 761 O O . ILE A 1 97 ? -5.156 12.5 17.578 1 77.94 97 ILE A O 1
ATOM 765 N N . LYS A 1 98 ? -6.426 11.602 19.234 1 80.25 98 LYS A N 1
ATOM 766 C CA . LYS A 1 98 ? -6.891 12.891 19.734 1 80.25 98 LYS A CA 1
ATOM 767 C C . LYS A 1 98 ? -5.73 13.719 20.281 1 80.25 98 LYS A C 1
ATOM 769 O O . LYS A 1 98 ? -4.922 13.219 21.062 1 80.25 98 LYS A O 1
ATOM 774 N N . LYS A 1 99 ? -5.684 14.875 19.766 1 78.81 99 LYS A N 1
ATOM 775 C CA . LYS A 1 99 ? -4.617 15.781 20.172 1 78.81 99 LYS A CA 1
ATOM 776 C C . LYS A 1 99 ? -4.887 16.359 21.562 1 78.81 99 LYS A C 1
ATOM 778 O O . LYS A 1 99 ? -6.039 16.578 21.938 1 78.81 99 LYS A O 1
ATOM 783 N N . ALA A 1 100 ? -3.814 16.359 22.297 1 84.56 100 ALA A N 1
ATOM 784 C CA . ALA A 1 100 ? -3.891 16.984 23.625 1 84.56 100 ALA A CA 1
ATOM 785 C C . ALA A 1 100 ? -4.312 18.453 23.5 1 84.56 100 ALA A C 1
ATOM 787 O O . ALA A 1 100 ? -4.062 19.094 22.484 1 84.56 100 ALA A O 1
ATOM 788 N N . ARG A 1 101 ? -4.961 18.953 24.578 1 87.88 101 ARG A N 1
ATOM 789 C CA . ARG A 1 101 ? -5.383 20.344 24.609 1 87.88 101 ARG A CA 1
ATOM 790 C C . ARG A 1 101 ? -4.176 21.281 24.562 1 87.88 101 ARG A C 1
ATOM 792 O O . ARG A 1 101 ? -3.186 21.078 25.25 1 87.88 101 ARG A O 1
ATOM 799 N N . LYS A 1 102 ? -4.324 22.25 23.766 1 85.38 102 LYS A N 1
ATOM 800 C CA . LYS A 1 102 ? -3.234 23.203 23.578 1 85.38 102 LYS A CA 1
ATOM 801 C C . LYS A 1 102 ? -3.18 24.219 24.734 1 85.38 102 LYS A C 1
ATOM 803 O O . LYS A 1 102 ? -4.211 24.75 25.141 1 85.38 102 LYS A O 1
ATOM 808 N N . VAL A 1 103 ? -1.994 24.312 25.297 1 87.88 103 VAL A N 1
ATOM 809 C CA . VAL A 1 103 ? -1.756 25.312 26.328 1 87.88 103 VAL A CA 1
ATOM 810 C C . VAL A 1 103 ? -1.014 26.5 25.734 1 87.88 103 VAL A C 1
ATOM 812 O O . VAL A 1 103 ? 0.11 26.359 25.234 1 87.88 103 VAL A O 1
ATOM 815 N N . PHE A 1 104 ? -1.671 27.688 25.734 1 89 104 PHE A N 1
ATOM 816 C CA . PHE A 1 104 ? -1.081 28.891 25.156 1 89 104 PHE A CA 1
ATOM 817 C C . PHE A 1 104 ? -0.174 29.594 26.156 1 89 104 PHE A C 1
ATOM 819 O O . PHE A 1 104 ? -0.576 29.844 27.297 1 89 104 PHE A O 1
ATOM 826 N N . ILE A 1 105 ? 0.883 29.906 25.734 1 90.38 105 ILE A N 1
ATOM 827 C CA . ILE A 1 105 ? 1.833 30.656 26.547 1 90.38 105 ILE A CA 1
ATOM 828 C C . ILE A 1 105 ? 1.871 32.125 26.078 1 90.38 105 ILE A C 1
ATOM 830 O O . ILE A 1 105 ? 2.119 32.406 24.906 1 90.38 105 ILE A O 1
ATOM 834 N N . PRO A 1 106 ? 1.643 33.062 27.031 1 90.44 106 PRO A N 1
ATOM 835 C CA . PRO A 1 106 ? 1.703 34.469 26.641 1 90.44 106 PRO A CA 1
ATOM 836 C C . PRO A 1 106 ? 3.066 34.875 26.078 1 90.44 106 PRO A C 1
ATOM 838 O O . PRO A 1 106 ? 4.086 34.281 26.453 1 90.44 106 PRO A O 1
ATOM 841 N N . ASP A 1 107 ? 3.062 35.875 25.203 1 87.12 107 ASP A N 1
ATOM 842 C CA . ASP A 1 107 ? 4.27 36.281 24.484 1 87.12 107 ASP A CA 1
ATOM 843 C C . ASP A 1 107 ? 5.359 36.719 25.453 1 87.12 107 ASP A C 1
ATOM 845 O O . ASP A 1 107 ? 6.547 36.5 25.203 1 87.12 107 ASP A O 1
ATOM 849 N N . ASP A 1 108 ? 4.996 37.406 26.531 1 91.25 108 ASP A N 1
ATOM 850 C CA . ASP A 1 108 ? 5.941 37.938 27.5 1 91.25 108 ASP A CA 1
ATOM 851 C C . ASP A 1 108 ? 6.641 36.844 28.281 1 91.25 108 ASP A C 1
ATOM 853 O O . ASP A 1 108 ? 7.676 37.062 28.906 1 91.25 108 ASP A O 1
ATOM 857 N N . LEU A 1 109 ? 6.059 35.625 28.234 1 93.94 109 LEU A N 1
ATOM 858 C CA . LEU A 1 109 ? 6.629 34.5 28.984 1 93.94 109 LEU A CA 1
ATOM 859 C C . LEU A 1 109 ? 7.43 33.594 28.062 1 93.94 109 LEU A C 1
ATOM 861 O O . LEU A 1 109 ? 7.977 32.562 28.516 1 93.94 109 LEU A O 1
ATOM 865 N N . LYS A 1 110 ? 7.52 33.906 26.797 1 95.25 110 LYS A N 1
ATOM 866 C CA . LYS A 1 110 ? 8.297 33.156 25.828 1 95.25 110 LYS A CA 1
ATOM 867 C C . LYS A 1 110 ? 9.773 33.5 25.906 1 95.25 110 LYS A C 1
ATOM 869 O O . LYS A 1 110 ? 10.242 34.375 25.156 1 95.25 110 LYS A O 1
ATOM 874 N N . ASP A 1 111 ? 10.461 32.875 26.766 1 95.19 111 AS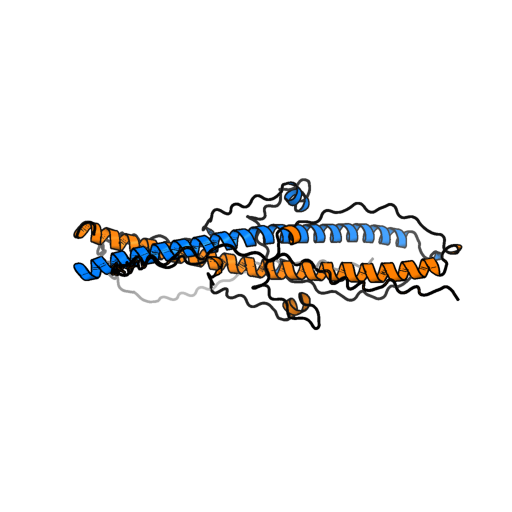P A N 1
ATOM 875 C CA . ASP A 1 111 ? 11.875 33.125 26.984 1 95.19 111 ASP A CA 1
ATOM 876 C C . ASP A 1 111 ? 12.75 32.344 26.016 1 95.19 111 ASP A C 1
ATOM 878 O O . ASP A 1 111 ? 12.234 31.75 25.062 1 95.19 111 ASP A O 1
ATOM 882 N N . ASP A 1 112 ? 14.023 32.375 26.203 1 95.25 112 ASP A N 1
ATOM 883 C CA . ASP A 1 112 ? 14.969 31.703 25.328 1 95.25 112 ASP A CA 1
ATOM 884 C C . ASP A 1 112 ? 14.789 30.188 25.406 1 95.25 112 ASP A C 1
ATOM 886 O O . ASP A 1 112 ? 14.938 29.484 24.406 1 95.25 112 ASP A O 1
ATOM 890 N N . LYS A 1 113 ? 14.508 29.75 26.578 1 95.94 113 LYS A N 1
ATOM 891 C CA . LYS A 1 113 ? 14.289 28.312 26.766 1 95.94 113 LYS A CA 1
ATOM 892 C C . LYS A 1 113 ? 13.086 27.828 25.953 1 95.94 113 LYS A C 1
ATOM 894 O O . LYS A 1 113 ? 13.133 26.766 25.344 1 95.94 113 LYS A O 1
ATOM 899 N N . TYR A 1 114 ? 12.031 28.625 25.984 1 95.62 114 TYR A N 1
ATOM 900 C CA . TYR A 1 114 ? 10.836 28.312 25.219 1 95.62 114 TYR A CA 1
ATOM 901 C C . TYR A 1 114 ? 11.164 28.188 23.734 1 95.62 114 TYR A C 1
ATOM 903 O O . TYR A 1 114 ? 10.789 27.203 23.078 1 95.62 114 TYR A O 1
ATOM 911 N N . TRP A 1 115 ? 11.836 29.141 23.172 1 96 115 TRP A N 1
ATOM 912 C CA . TRP A 1 115 ? 12.117 29.172 21.75 1 96 115 TRP A CA 1
ATOM 913 C C . TRP A 1 115 ? 13.078 28.047 21.359 1 96 115 TRP A C 1
ATOM 915 O O . TRP A 1 115 ? 12.984 27.484 20.266 1 96 115 TRP A O 1
ATOM 925 N N . ALA A 1 116 ? 13.977 27.75 22.25 1 97.38 116 ALA A N 1
ATOM 926 C CA . ALA A 1 116 ? 14.883 26.625 22.016 1 97.38 116 ALA A CA 1
ATOM 927 C C . ALA A 1 116 ? 14.117 25.312 21.938 1 97.38 116 ALA A C 1
ATOM 929 O O . ALA A 1 116 ? 14.391 24.469 21.078 1 97.38 116 ALA A O 1
ATOM 930 N N . ARG A 1 117 ? 13.188 25.109 22.812 1 95.38 117 ARG A N 1
ATOM 931 C CA . ARG A 1 117 ? 12.352 23.922 22.812 1 95.38 117 ARG A CA 1
ATOM 932 C C . ARG A 1 117 ? 11.523 23.859 21.531 1 95.38 117 ARG A C 1
ATOM 934 O O . ARG A 1 117 ? 11.383 22.781 20.922 1 95.38 117 ARG A O 1
ATOM 941 N N . ARG A 1 118 ? 10.984 25.047 21.125 1 95.5 118 ARG A N 1
ATOM 942 C CA . ARG A 1 118 ? 10.148 25.109 19.938 1 95.5 118 ARG A CA 1
ATOM 943 C C . ARG A 1 118 ? 10.961 24.75 18.688 1 95.5 118 ARG A C 1
ATOM 945 O O . ARG A 1 118 ? 10.477 24.031 17.812 1 95.5 118 ARG A O 1
ATOM 952 N N . ARG A 1 119 ? 12.07 25.281 18.641 1 97.25 119 ARG A N 1
ATOM 953 C CA . ARG A 1 119 ? 12.953 24.969 17.516 1 97.25 119 ARG A CA 1
ATOM 954 C C . ARG A 1 119 ? 13.25 23.469 17.438 1 97.25 119 ARG A C 1
ATOM 956 O O . ARG A 1 119 ? 13.164 22.875 16.359 1 97.25 119 ARG A O 1
ATOM 963 N N . LYS A 1 120 ? 13.602 22.875 18.547 1 97.75 120 LYS A N 1
ATOM 964 C CA . LYS A 1 120 ? 13.875 21.438 18.609 1 97.75 120 LYS A CA 1
ATOM 965 C C . LYS A 1 120 ? 12.656 20.625 18.188 1 97.75 120 LYS A C 1
ATOM 967 O O . LYS A 1 120 ? 12.773 19.672 17.438 1 97.75 120 LYS A O 1
ATOM 972 N N . ASN A 1 121 ? 11.523 21 18.766 1 95.88 121 ASN A N 1
ATOM 973 C CA . ASN A 1 121 ? 10.273 20.328 18.422 1 95.88 121 ASN A CA 1
ATOM 974 C C . ASN A 1 121 ? 9.984 20.406 16.922 1 95.88 121 ASN A C 1
ATOM 976 O O . ASN A 1 121 ? 9.578 19.406 16.312 1 95.88 121 ASN A O 1
ATOM 980 N N . ASN A 1 122 ? 10.211 21.578 16.312 1 96.19 122 ASN A N 1
ATOM 981 C CA . ASN A 1 122 ? 9.984 21.781 14.883 1 96.19 122 ASN A CA 1
ATOM 982 C C . ASN A 1 122 ? 10.883 20.891 14.039 1 96.19 122 ASN A C 1
ATOM 984 O O . ASN A 1 122 ? 10.438 20.297 13.055 1 96.19 122 ASN A O 1
ATOM 988 N N . MET A 1 123 ? 12.031 20.766 14.414 1 97.62 123 MET A N 1
ATOM 989 C CA . MET A 1 123 ? 12.977 19.906 13.695 1 97.62 123 MET A CA 1
ATOM 990 C C . MET A 1 123 ? 12.578 18.438 13.812 1 97.62 123 MET A C 1
ATOM 992 O O . MET A 1 123 ? 12.602 17.703 12.828 1 97.62 123 MET A O 1
ATOM 996 N N . ALA A 1 124 ? 12.258 18.062 15.039 1 97.81 124 ALA A N 1
ATOM 997 C CA . ALA A 1 124 ? 11.828 16.688 15.273 1 97.81 124 ALA A CA 1
ATOM 998 C C . ALA A 1 124 ? 10.555 16.375 14.5 1 97.81 124 ALA A C 1
ATOM 1000 O O . ALA A 1 124 ? 10.43 15.305 13.898 1 97.81 124 ALA A O 1
ATOM 1001 N N . ALA A 1 125 ? 9.633 17.328 14.469 1 95.38 125 ALA A N 1
ATOM 1002 C CA . ALA A 1 125 ? 8.375 17.141 13.758 1 95.38 125 ALA A CA 1
ATOM 1003 C C . ALA A 1 125 ? 8.609 17.047 12.25 1 95.38 125 ALA A C 1
ATOM 1005 O O . ALA A 1 125 ? 7.961 16.25 11.57 1 95.38 125 ALA A O 1
ATOM 1006 N N . LYS A 1 126 ? 9.477 17.844 11.805 1 94.38 126 LYS A N 1
ATOM 1007 C CA . LYS A 1 126 ? 9.812 17.781 10.391 1 94.38 126 LYS A CA 1
ATOM 1008 C C . LYS A 1 126 ? 10.391 16.422 10.023 1 94.38 126 LYS A C 1
ATOM 1010 O O . LYS A 1 126 ? 9.984 15.82 9.023 1 94.38 126 LYS A O 1
ATOM 1015 N N . ARG A 1 127 ? 11.297 15.891 10.781 1 94.88 127 ARG A N 1
ATOM 1016 C CA . ARG A 1 127 ? 11.898 14.586 10.539 1 94.88 127 ARG A CA 1
ATOM 1017 C C . ARG A 1 127 ? 10.844 13.484 10.57 1 94.88 127 ARG A C 1
ATOM 1019 O O . ARG A 1 127 ? 10.859 12.586 9.727 1 94.88 127 ARG A O 1
ATOM 1026 N N . SER A 1 128 ? 9.961 13.594 11.57 1 95.56 128 SER A N 1
ATOM 1027 C CA . SER A 1 128 ? 8.898 12.609 11.734 1 95.56 128 SER A CA 1
ATOM 1028 C C . SER A 1 128 ? 7.949 12.617 10.539 1 95.56 128 SER A C 1
ATOM 1030 O O . SER A 1 128 ? 7.586 11.555 10.016 1 95.56 128 SER A O 1
ATOM 1032 N N . ARG A 1 129 ? 7.598 13.734 10.031 1 93 129 ARG A N 1
ATOM 1033 C CA . ARG A 1 129 ? 6.707 13.883 8.891 1 93 129 ARG A CA 1
ATOM 1034 C C . ARG A 1 129 ? 7.359 13.352 7.617 1 93 129 ARG A C 1
ATOM 1036 O O . ARG A 1 129 ? 6.719 12.641 6.832 1 93 129 ARG A O 1
ATOM 1043 N N . ASP A 1 130 ? 8.617 13.727 7.449 1 92.75 130 ASP A N 1
ATOM 1044 C CA . ASP A 1 130 ? 9.344 13.25 6.277 1 92.75 130 ASP A CA 1
ATOM 1045 C C . ASP A 1 130 ? 9.43 11.719 6.266 1 92.75 130 ASP A C 1
ATOM 1047 O O . ASP A 1 130 ? 9.266 11.094 5.223 1 92.75 130 ASP A O 1
ATOM 1051 N N . ALA A 1 131 ? 9.688 11.188 7.406 1 93.44 131 ALA A N 1
ATOM 1052 C CA . ALA A 1 131 ? 9.773 9.734 7.527 1 93.44 131 ALA A CA 1
ATOM 1053 C C . ALA A 1 131 ? 8.438 9.078 7.203 1 93.44 131 ALA A C 1
ATOM 1055 O O . ALA A 1 131 ? 8.391 8.039 6.535 1 93.44 131 ALA A O 1
ATOM 1056 N N . ARG A 1 132 ? 7.449 9.633 7.645 1 92.62 132 ARG A N 1
ATOM 1057 C CA . ARG A 1 132 ? 6.117 9.094 7.391 1 92.62 132 ARG A CA 1
ATOM 1058 C C . ARG A 1 132 ? 5.773 9.156 5.906 1 92.62 132 ARG A C 1
ATOM 1060 O O . ARG A 1 132 ? 5.242 8.203 5.34 1 92.62 132 ARG A O 1
ATOM 1067 N N . ARG A 1 133 ? 6.062 10.242 5.34 1 93.25 133 ARG A N 1
ATOM 1068 C CA . ARG A 1 133 ? 5.785 10.43 3.92 1 93.25 133 ARG A CA 1
ATOM 1069 C C . ARG A 1 133 ? 6.559 9.43 3.072 1 93.25 133 ARG A C 1
ATOM 1071 O O . ARG A 1 133 ? 6.031 8.891 2.098 1 93.25 133 ARG A O 1
ATOM 1078 N N . LEU A 1 134 ? 7.781 9.297 3.447 1 93.56 134 LEU A N 1
ATOM 1079 C CA . LEU A 1 134 ? 8.609 8.328 2.736 1 93.56 134 LEU A CA 1
ATOM 1080 C C . LEU A 1 134 ? 7.996 6.93 2.809 1 93.56 134 LEU A C 1
ATOM 1082 O O . LEU A 1 134 ? 7.883 6.246 1.79 1 93.56 134 LEU A O 1
ATOM 1086 N N . LYS A 1 135 ? 7.602 6.52 3.932 1 93.38 135 LYS A N 1
ATOM 1087 C CA . LYS A 1 135 ? 7.012 5.199 4.129 1 93.38 135 LYS A CA 1
ATOM 1088 C C . LYS A 1 135 ? 5.734 5.039 3.309 1 93.38 135 LYS A C 1
ATOM 1090 O O . LYS A 1 135 ? 5.512 3.992 2.697 1 93.38 135 LYS A O 1
ATOM 1095 N N . GLU A 1 136 ? 4.977 6.035 3.328 1 93.75 136 GLU A N 1
ATOM 1096 C CA . GLU A 1 136 ? 3.73 6.02 2.566 1 93.75 136 GLU A CA 1
ATOM 1097 C C . GLU A 1 136 ? 3.996 5.852 1.074 1 93.75 136 GLU A C 1
ATOM 1099 O O . GLU A 1 136 ? 3.311 5.082 0.398 1 93.75 136 GLU A O 1
ATOM 1104 N N . ASN A 1 137 ? 4.949 6.586 0.623 1 94.88 137 ASN A N 1
ATOM 1105 C CA . ASN A 1 137 ? 5.324 6.473 -0.783 1 94.88 137 ASN A CA 1
ATOM 1106 C C . ASN A 1 137 ? 5.844 5.074 -1.111 1 94.88 137 ASN A C 1
ATOM 1108 O O . ASN A 1 137 ? 5.516 4.516 -2.16 1 94.88 137 ASN A O 1
ATOM 1112 N N . GLN A 1 138 ? 6.582 4.531 -0.268 1 95.5 138 GLN A N 1
ATOM 1113 C CA . GLN A 1 138 ? 7.125 3.193 -0.461 1 95.5 138 GLN A CA 1
ATOM 1114 C C . GLN A 1 138 ? 6.02 2.145 -0.479 1 95.5 138 GLN A C 1
ATOM 1116 O O . GLN A 1 138 ? 6.031 1.235 -1.311 1 95.5 138 GLN A O 1
ATOM 1121 N N . ILE A 1 139 ? 5.109 2.299 0.403 1 95.44 139 ILE A N 1
ATOM 1122 C CA . ILE A 1 139 ? 3.99 1.362 0.459 1 95.44 139 ILE A CA 1
ATOM 1123 C C . ILE A 1 139 ? 3.158 1.475 -0.816 1 95.44 139 ILE A C 1
ATOM 1125 O O . ILE A 1 139 ? 2.725 0.463 -1.373 1 95.44 139 ILE A O 1
ATOM 1129 N N . ALA A 1 140 ? 2.992 2.688 -1.246 1 94.44 140 ALA A N 1
ATOM 1130 C CA . ALA A 1 140 ? 2.191 2.922 -2.445 1 94.44 140 ALA A CA 1
ATOM 1131 C C . ALA A 1 140 ? 2.838 2.277 -3.67 1 94.44 140 ALA A C 1
ATOM 1133 O O . ALA A 1 140 ? 2.172 1.575 -4.434 1 94.44 140 ALA A O 1
ATOM 1134 N N . ILE A 1 141 ? 4.086 2.508 -3.896 1 94.12 141 ILE A N 1
ATOM 1135 C CA . ILE A 1 141 ? 4.77 1.965 -5.066 1 94.12 141 ILE A CA 1
ATOM 1136 C C . ILE A 1 141 ? 4.836 0.443 -4.965 1 94.12 141 ILE A C 1
ATOM 1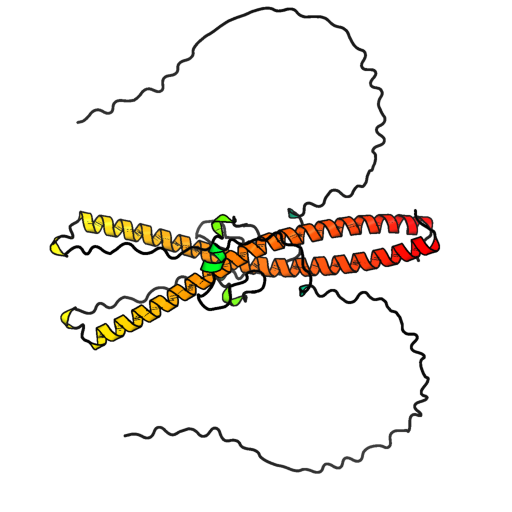138 O O . ILE A 1 141 ? 4.707 -0.259 -5.969 1 94.12 141 ILE A O 1
ATOM 1142 N N . ARG A 1 142 ? 5.012 -0.053 -3.793 1 94.31 142 ARG A N 1
ATOM 1143 C CA . ARG A 1 142 ? 5.031 -1.502 -3.619 1 94.31 142 ARG A CA 1
ATOM 1144 C C . ARG A 1 142 ? 3.666 -2.109 -3.918 1 94.31 142 ARG A C 1
ATOM 1146 O O . ARG A 1 142 ? 3.578 -3.178 -4.527 1 94.31 142 ARG A O 1
ATOM 1153 N N . ALA A 1 143 ? 2.648 -1.473 -3.385 1 94.19 143 ALA A N 1
ATOM 1154 C CA . ALA A 1 143 ? 1.301 -1.958 -3.672 1 94.19 143 ALA A CA 1
ATOM 1155 C C . ALA A 1 143 ? 1.051 -2.025 -5.176 1 94.19 143 ALA A C 1
ATOM 1157 O O . ALA A 1 143 ? 0.426 -2.971 -5.664 1 94.19 143 ALA A O 1
ATOM 1158 N N . SER A 1 144 ? 1.526 -1.029 -5.895 1 92.62 144 SER A N 1
ATOM 1159 C CA . SER A 1 144 ? 1.407 -1.033 -7.348 1 92.62 144 SER A CA 1
ATOM 1160 C C . SER A 1 144 ? 2.113 -2.238 -7.957 1 92.62 144 SER A C 1
ATOM 1162 O O . SER A 1 144 ? 1.574 -2.896 -8.852 1 92.62 144 SER A O 1
ATOM 1164 N N . PHE A 1 145 ? 3.293 -2.562 -7.535 1 92.25 145 PHE A N 1
ATOM 1165 C CA . PHE A 1 145 ? 4.051 -3.725 -7.98 1 92.25 145 PHE A CA 1
ATOM 1166 C C . PHE A 1 145 ? 3.305 -5.016 -7.66 1 92.25 145 PHE A C 1
ATOM 1168 O O . PHE A 1 145 ? 3.195 -5.902 -8.508 1 92.25 145 PHE A O 1
ATOM 1175 N N . LEU A 1 146 ? 2.791 -5.055 -6.453 1 93 146 LEU A N 1
ATOM 1176 C CA . LEU A 1 146 ? 2.113 -6.262 -5.992 1 93 146 LEU A CA 1
ATOM 1177 C C . LEU A 1 146 ? 0.871 -6.543 -6.832 1 93 146 LEU A C 1
ATOM 1179 O O . LEU A 1 146 ? 0.572 -7.699 -7.137 1 93 146 LEU A O 1
ATOM 1183 N N . GLU A 1 147 ? 0.177 -5.477 -7.109 1 91.5 147 GLU A N 1
ATOM 1184 C CA . GLU A 1 147 ? -0.994 -5.641 -7.969 1 91.5 147 GLU A CA 1
ATOM 1185 C C . GLU A 1 147 ? -0.613 -6.262 -9.305 1 91.5 147 GLU A C 1
ATOM 1187 O O . GLU A 1 147 ? -1.279 -7.184 -9.781 1 91.5 147 GLU A O 1
ATOM 1192 N N . LYS A 1 148 ? 0.409 -5.801 -9.891 1 90.81 148 LYS A N 1
ATOM 1193 C CA . LYS A 1 148 ? 0.875 -6.312 -11.172 1 90.81 148 LYS A CA 1
ATOM 1194 C C . LYS A 1 148 ? 1.404 -7.738 -11.039 1 90.81 148 LYS A C 1
ATOM 1196 O O . LYS A 1 148 ? 1.15 -8.586 -11.898 1 90.81 148 LYS A O 1
ATOM 1201 N N . GLU A 1 149 ? 2.125 -7.914 -10 1 91.25 149 GLU A N 1
ATOM 1202 C CA . GLU A 1 149 ? 2.68 -9.242 -9.773 1 91.25 149 GLU A CA 1
ATOM 1203 C C . GLU A 1 149 ? 1.575 -10.273 -9.539 1 91.25 149 GLU A C 1
ATOM 1205 O O . GLU A 1 149 ? 1.65 -11.391 -10.039 1 91.25 149 GLU A O 1
ATOM 1210 N N . ASN A 1 150 ? 0.646 -9.883 -8.75 1 90.69 150 ASN A N 1
ATOM 1211 C CA . ASN A 1 150 ? -0.481 -10.773 -8.508 1 90.69 150 ASN A CA 1
ATOM 1212 C C . ASN A 1 150 ? -1.224 -11.117 -9.797 1 90.69 150 ASN A C 1
ATOM 1214 O O . ASN A 1 150 ? -1.648 -12.258 -9.992 1 90.69 150 ASN A O 1
ATOM 1218 N N . SER A 1 151 ? -1.396 -10.148 -10.609 1 89.56 151 SER A N 1
ATOM 1219 C CA . SER A 1 151 ? -2.039 -10.398 -11.898 1 89.56 151 SER A CA 1
ATOM 1220 C C . SER A 1 151 ? -1.228 -11.367 -12.742 1 89.56 151 SER A C 1
ATOM 1222 O O . SER A 1 151 ? -1.79 -12.258 -13.391 1 89.56 151 SER A O 1
ATOM 1224 N N . ALA A 1 152 ? 0.063 -11.227 -12.766 1 92.31 152 ALA A N 1
ATOM 1225 C CA . ALA A 1 152 ? 0.948 -12.117 -13.508 1 92.31 152 ALA A CA 1
ATOM 1226 C C . ALA A 1 152 ? 0.899 -13.539 -12.938 1 92.31 152 ALA A C 1
ATOM 1228 O O . ALA A 1 152 ? 0.918 -14.516 -13.695 1 92.31 152 ALA A O 1
ATOM 1229 N N . LEU A 1 153 ? 0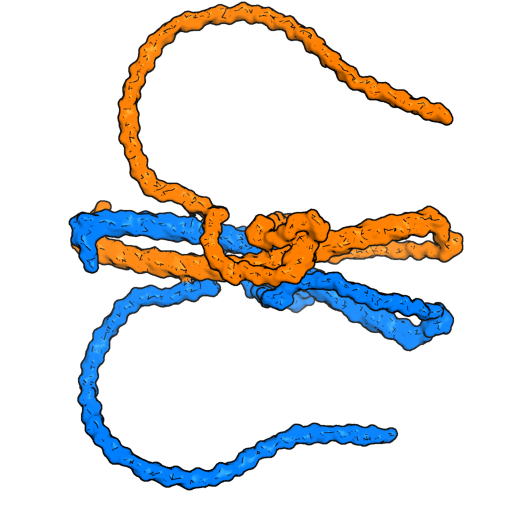.876 -13.594 -11.656 1 92.5 153 LEU A N 1
ATOM 1230 C CA . LEU A 1 153 ? 0.812 -14.898 -11.008 1 92.5 153 LEU A CA 1
ATOM 1231 C C . LEU A 1 153 ? -0.508 -15.602 -11.312 1 92.5 153 LEU A C 1
ATOM 1233 O O . LEU A 1 153 ? -0.538 -16.812 -11.531 1 92.5 153 LEU A O 1
ATOM 1237 N N . ARG A 1 154 ? -1.547 -14.836 -11.312 1 91.94 154 ARG A N 1
ATOM 1238 C CA . ARG A 1 154 ? -2.844 -15.406 -11.672 1 91.94 154 ARG A CA 1
ATOM 1239 C C . ARG A 1 154 ? -2.83 -15.953 -13.094 1 91.94 154 ARG A C 1
ATOM 1241 O O . ARG A 1 154 ? -3.396 -17.016 -13.359 1 91.94 154 ARG A O 1
ATOM 1248 N N . GLN A 1 155 ? -2.213 -15.219 -13.961 1 91.56 155 GLN A N 1
ATOM 1249 C CA . GLN A 1 155 ? -2.084 -15.688 -15.336 1 91.56 155 GLN A CA 1
ATOM 1250 C C . GLN A 1 155 ? -1.27 -16.969 -15.406 1 91.56 155 GLN A C 1
ATOM 1252 O O . GLN A 1 155 ? -1.608 -17.891 -16.172 1 91.56 155 GLN A O 1
ATOM 1257 N N . GLU A 1 156 ? -0.227 -16.969 -14.648 1 92.62 156 GLU A N 1
ATOM 1258 C CA . GLU A 1 156 ? 0.613 -18.172 -14.602 1 92.62 156 GLU A CA 1
ATOM 1259 C C . GLU A 1 156 ? -0.171 -19.375 -14.094 1 92.62 156 GLU A C 1
ATOM 1261 O O . GLU A 1 156 ? -0.062 -20.469 -14.648 1 92.62 156 GLU A O 1
ATOM 1266 N N . VAL A 1 157 ? -0.925 -19.172 -13.094 1 93 157 VAL A N 1
ATOM 1267 C CA . VAL A 1 157 ? -1.746 -20.25 -12.539 1 93 157 VAL A CA 1
ATOM 1268 C C . VAL A 1 157 ? -2.748 -20.719 -13.586 1 93 157 VAL A C 1
ATOM 1270 O O . VAL A 1 157 ? -2.943 -21.938 -13.758 1 93 157 VAL A O 1
ATOM 1273 N N . ALA A 1 158 ? -3.324 -19.797 -14.234 1 92.44 158 ALA A N 1
ATOM 1274 C CA . ALA A 1 158 ? -4.289 -20.156 -15.273 1 92.44 158 ALA A CA 1
ATOM 1275 C C . ALA A 1 158 ? -3.633 -21 -16.375 1 92.44 158 ALA A C 1
ATOM 1277 O O . ALA A 1 158 ? -4.188 -22.016 -16.797 1 92.44 158 ALA A O 1
ATOM 1278 N N . ASP A 1 159 ? -2.49 -20.609 -16.812 1 93.44 159 ASP A N 1
ATOM 1279 C CA . ASP A 1 159 ? -1.757 -21.328 -17.859 1 93.44 159 ASP A CA 1
ATOM 1280 C C . ASP A 1 159 ? -1.357 -22.719 -17.391 1 93.44 159 ASP A C 1
ATOM 1282 O O . ASP A 1 159 ? -1.455 -23.688 -18.156 1 93.44 159 ASP A O 1
ATOM 1286 N N . LEU A 1 160 ? -0.93 -22.812 -16.172 1 93.38 160 LEU A N 1
ATOM 1287 C CA . LEU A 1 160 ? -0.501 -24.094 -15.633 1 93.38 160 LEU A CA 1
ATOM 1288 C C . LEU A 1 160 ? -1.687 -25.047 -15.477 1 93.38 160 LEU A C 1
ATOM 1290 O O . LEU A 1 160 ? -1.563 -26.25 -15.719 1 93.38 160 LEU A O 1
ATOM 1294 N N . ARG A 1 161 ? -2.75 -24.438 -15.062 1 93.62 161 ARG A N 1
ATOM 1295 C CA . ARG A 1 161 ? -3.945 -25.266 -14.93 1 93.62 161 ARG A CA 1
ATOM 1296 C C . ARG A 1 161 ? -4.395 -25.797 -16.297 1 93.62 161 ARG A C 1
ATOM 1298 O O . ARG A 1 161 ? -4.82 -26.953 -16.406 1 93.62 161 ARG A O 1
ATOM 1305 N N . LYS A 1 162 ? -4.309 -25 -17.266 1 93.38 162 LYS A N 1
ATOM 1306 C CA . LYS A 1 162 ? -4.641 -25.406 -18.625 1 93.38 162 LYS A CA 1
ATOM 1307 C C . LYS A 1 162 ? -3.699 -26.5 -19.109 1 93.38 162 LYS A C 1
ATOM 1309 O O . LYS A 1 162 ? -4.145 -27.516 -19.656 1 93.38 162 LYS A O 1
ATOM 1314 N N . GLU A 1 163 ? -2.461 -26.297 -18.922 1 94.56 163 GLU A N 1
ATOM 1315 C CA . GLU A 1 163 ? -1.456 -27.266 -19.328 1 94.56 163 GLU A CA 1
ATOM 1316 C C . GLU A 1 163 ? -1.642 -28.594 -18.594 1 94.56 163 GLU A C 1
ATOM 1318 O O . GLU A 1 163 ? -1.526 -29.656 -19.203 1 94.56 163 GLU A O 1
ATOM 1323 N N . LEU A 1 164 ? -1.877 -28.5 -17.406 1 94.31 164 LEU A N 1
ATOM 1324 C CA . LEU A 1 164 ? -2.098 -29.703 -16.609 1 94.31 164 LEU A CA 1
ATOM 1325 C C . LEU A 1 164 ? -3.348 -30.453 -17.078 1 94.31 164 LEU A C 1
ATOM 1327 O O . LEU A 1 164 ? -3.359 -31.672 -17.125 1 94.31 164 LEU A O 1
ATOM 1331 N N . GLY A 1 165 ? -4.344 -29.641 -17.344 1 93.19 165 GLY A N 1
ATOM 1332 C CA . GLY A 1 165 ? -5.551 -30.234 -17.891 1 93.19 165 GLY A CA 1
ATOM 1333 C C . GLY A 1 165 ? -5.309 -31.016 -19.172 1 93.19 165 GLY A C 1
ATOM 1334 O O . GLY A 1 165 ? -5.816 -32.125 -19.344 1 93.19 165 GLY A O 1
ATOM 1335 N N . LYS A 1 166 ? -4.559 -30.5 -20.031 1 93.56 166 LYS A N 1
ATOM 1336 C CA . LYS A 1 166 ? -4.199 -31.156 -21.281 1 93.56 166 LYS A CA 1
ATOM 1337 C C . LYS A 1 166 ? -3.396 -32.406 -21.031 1 93.56 166 LYS A C 1
ATOM 1339 O O . LYS A 1 166 ? -3.645 -33.469 -21.656 1 93.56 166 LYS A O 1
ATOM 1344 N N . CYS A 1 167 ? -2.469 -32.25 -20.141 1 93.38 167 CYS A N 1
ATOM 1345 C CA . CYS A 1 167 ? -1.623 -33.406 -19.797 1 93.38 167 CYS A CA 1
ATOM 1346 C C . CYS A 1 167 ? -2.447 -34.531 -19.203 1 93.38 167 CYS A C 1
ATOM 1348 O O . CYS A 1 167 ? -2.256 -35.688 -19.547 1 93.38 167 CYS A O 1
ATOM 1350 N N . LYS A 1 168 ? -3.354 -34.219 -18.406 1 94.31 168 LYS A N 1
ATOM 1351 C CA . LYS A 1 168 ? -4.207 -35.219 -17.766 1 94.31 168 LYS A CA 1
ATOM 1352 C C . LYS A 1 168 ? -5.105 -35.906 -18.797 1 94.31 168 LYS A C 1
ATOM 1354 O O . LYS A 1 168 ? -5.375 -37.094 -18.688 1 94.31 168 LYS A O 1
ATOM 1359 N N . ASN A 1 169 ? -5.52 -35.125 -19.766 1 93.38 169 ASN A N 1
ATOM 1360 C CA . ASN A 1 169 ? -6.352 -35.688 -20.812 1 93.38 169 ASN A CA 1
ATOM 1361 C C . ASN A 1 169 ? -5.578 -36.719 -21.641 1 93.38 169 ASN A C 1
ATOM 1363 O O . ASN A 1 169 ? -6.098 -37.781 -21.953 1 93.38 169 ASN A O 1
ATOM 1367 N N . ILE A 1 170 ? -4.379 -36.406 -21.953 1 93.5 170 ILE A N 1
ATOM 1368 C CA . ILE A 1 170 ? -3.541 -37.312 -22.75 1 93.5 170 ILE A CA 1
ATOM 1369 C C . ILE A 1 170 ? -3.23 -38.562 -21.938 1 93.5 170 ILE A C 1
ATOM 1371 O O . ILE A 1 170 ? -3.266 -39.688 -22.469 1 93.5 170 ILE A O 1
ATOM 1375 N N . LEU A 1 171 ? -2.992 -38.344 -20.688 1 92.62 171 LEU A N 1
ATOM 1376 C CA . LEU A 1 171 ? -2.697 -39.469 -19.812 1 92.62 171 LEU A CA 1
ATOM 1377 C C . LEU A 1 171 ? -3.906 -40.375 -19.672 1 92.62 171 LEU A C 1
ATOM 1379 O O . LEU A 1 171 ? -3.762 -41.594 -19.641 1 92.62 171 LEU A O 1
ATOM 1383 N N . ALA A 1 172 ? -5.016 -39.75 -19.609 1 92.69 172 ALA A N 1
ATOM 1384 C CA . ALA A 1 172 ? -6.246 -40.531 -19.516 1 92.69 172 ALA A CA 1
ATOM 1385 C C . ALA A 1 172 ? -6.434 -41.375 -20.766 1 92.69 172 ALA A C 1
ATOM 1387 O O . ALA A 1 172 ? -6.895 -42.531 -20.656 1 92.69 172 ALA A O 1
ATOM 1388 N N . LYS A 1 173 ? -6.066 -40.875 -21.922 1 93.62 173 LYS A N 1
ATOM 1389 C CA . LYS A 1 173 ? -6.168 -41.625 -23.156 1 93.62 173 LYS A CA 1
ATOM 1390 C C . LYS A 1 173 ? -5.207 -42.812 -23.156 1 93.62 173 LYS A C 1
ATOM 1392 O O . LYS A 1 173 ? -5.574 -43.906 -23.578 1 93.62 173 LYS A O 1
ATOM 1397 N N . TYR A 1 174 ? -4.023 -42.656 -22.656 1 93.19 174 TYR A N 1
ATOM 1398 C CA . TYR A 1 174 ? -3.049 -43.75 -22.562 1 93.19 174 TYR A CA 1
ATOM 1399 C C . TYR A 1 174 ? -3.518 -44.812 -21.578 1 93.19 174 TYR A C 1
ATOM 1401 O O . TYR A 1 174 ? -3.434 -46 -21.875 1 93.19 174 TYR A O 1
ATOM 1409 N N . GLU A 1 175 ? -3.988 -44.312 -20.5 1 91.38 175 GLU A N 1
ATOM 1410 C CA . GLU A 1 175 ? -4.453 -45.25 -19.469 1 91.38 175 GLU A CA 1
ATOM 1411 C C . GLU A 1 175 ? -5.652 -46.062 -19.969 1 91.38 175 GLU A C 1
ATOM 1413 O O . GLU A 1 175 ? -5.789 -47.219 -19.641 1 91.38 175 GLU A O 1
ATOM 1418 N N . ALA A 1 176 ? -6.508 -45.375 -20.75 1 92.94 176 ALA A N 1
ATOM 1419 C CA . ALA A 1 176 ? -7.68 -46.062 -21.297 1 92.94 176 ALA A CA 1
ATOM 1420 C C . ALA A 1 176 ? -7.273 -47.094 -22.328 1 92.94 176 ALA A C 1
ATOM 1422 O O . ALA A 1 176 ? -7.867 -48.188 -22.391 1 92.94 176 ALA A O 1
ATOM 1423 N N . ARG A 1 177 ? -6.227 -46.812 -23.062 1 92.06 177 ARG A N 1
ATOM 1424 C CA . ARG A 1 177 ? -5.805 -47.688 -24.141 1 92.06 177 ARG A CA 1
ATOM 1425 C C . ARG A 1 177 ? -4.852 -48.781 -23.641 1 92.06 177 ARG A C 1
ATOM 1427 O O . ARG A 1 177 ? -4.914 -49.938 -24.078 1 92.06 177 ARG A O 1
ATOM 1434 N N . HIS A 1 178 ? -3.982 -48.5 -22.703 1 90.94 178 HIS A N 1
ATOM 1435 C CA . HIS A 1 178 ? -2.895 -49.406 -22.359 1 90.94 178 HIS A CA 1
ATOM 1436 C C . HIS A 1 178 ? -2.938 -49.812 -20.875 1 90.94 178 HIS A C 1
ATOM 1438 O O . HIS A 1 178 ? -2.113 -50.594 -20.406 1 90.94 178 HIS A O 1
ATOM 1444 N N . GLY A 1 179 ? -3.961 -49.25 -20.078 1 86.81 179 GLY A N 1
ATOM 1445 C CA . GLY A 1 179 ? -4.047 -49.531 -18.641 1 86.81 179 GLY A CA 1
ATOM 1446 C C . GLY A 1 179 ? -3.074 -48.719 -17.828 1 86.81 179 GLY A C 1
ATOM 1447 O O . GLY A 1 179 ? -2.277 -47.938 -18.375 1 86.81 179 GLY A O 1
ATOM 1448 N N . PRO A 1 180 ? -3.24 -48.781 -16.516 1 84.62 180 PRO A N 1
ATOM 1449 C CA . PRO A 1 180 ? -2.359 -48 -15.641 1 84.62 180 PRO A CA 1
ATOM 1450 C C . PRO A 1 180 ? -0.927 -48.531 -15.625 1 84.62 180 PRO A C 1
ATOM 1452 O O . PRO A 1 180 ? -0.696 -49.688 -15.922 1 84.62 180 PRO A O 1
ATOM 1455 N N . LEU A 1 181 ? 0.041 -47.688 -15.414 1 77.75 181 LEU A N 1
ATOM 1456 C CA . LEU A 1 181 ? 1.432 -48.094 -15.328 1 77.75 181 LEU A CA 1
ATOM 1457 C C . LEU A 1 181 ? 1.711 -48.75 -13.977 1 77.75 181 LEU A C 1
ATOM 1459 O O . LEU A 1 181 ? 1.126 -48.375 -12.961 1 77.75 181 LEU A O 1
ATOM 1463 N N . MET B 1 1 ? -35.156 45.281 -6.277 1 23.73 1 MET B N 1
ATOM 1464 C CA . MET B 1 1 ? -36.312 44.562 -6.848 1 23.73 1 MET B CA 1
ATOM 1465 C C . MET B 1 1 ? -35.938 43.906 -8.164 1 23.73 1 MET B C 1
ATOM 1467 O O . MET B 1 1 ? -36.75 43.781 -9.062 1 23.73 1 MET B O 1
ATOM 1471 N N . GLY B 1 2 ? -34.656 43.594 -8.414 1 26.64 2 GLY B N 1
ATOM 1472 C CA . GLY B 1 2 ? -34.156 43.281 -9.75 1 26.64 2 GLY B CA 1
ATOM 1473 C C . GLY B 1 2 ? -34.719 41.969 -10.273 1 26.64 2 GLY B C 1
ATOM 1474 O O . GLY B 1 2 ? -34.938 41.031 -9.5 1 26.64 2 GLY B O 1
ATOM 1475 N N . GLN B 1 3 ? -35.156 41.875 -11.594 1 21.59 3 GLN B N 1
ATOM 1476 C CA . GLN B 1 3 ? -35.969 41.031 -12.469 1 21.59 3 GLN B CA 1
ATOM 1477 C C . GLN B 1 3 ? -35.281 39.719 -12.75 1 21.59 3 GLN B C 1
ATOM 1479 O O . GLN B 1 3 ? -34.062 39.656 -12.945 1 21.59 3 GLN B O 1
ATOM 1484 N N . THR B 1 4 ? -36 38.438 -12.633 1 24.44 4 THR B N 1
ATOM 1485 C CA . THR B 1 4 ? -36.156 37 -12.656 1 24.44 4 THR B CA 1
ATOM 1486 C C . THR B 1 4 ? -36.125 36.469 -14.086 1 24.44 4 THR B C 1
ATOM 1488 O O . THR B 1 4 ? -36.375 35.281 -14.32 1 24.44 4 THR B O 1
ATOM 1491 N N . GLN B 1 5 ? -35.562 37.281 -15.109 1 22.58 5 GLN B N 1
ATOM 1492 C CA . GLN B 1 5 ? -36.156 36.75 -16.344 1 22.58 5 GLN B CA 1
ATOM 1493 C C . GLN B 1 5 ? -35.75 35.281 -16.547 1 22.58 5 GLN B C 1
ATOM 1495 O O . GLN B 1 5 ? -34.594 34.938 -16.375 1 22.58 5 GLN B O 1
ATOM 1500 N N . LEU B 1 6 ? -36.719 34.281 -16.922 1 22.45 6 LEU B N 1
ATOM 1501 C CA . LEU B 1 6 ? -37.281 32.938 -17.172 1 22.45 6 LEU B CA 1
ATOM 1502 C C . LEU B 1 6 ? -36.781 32.375 -18.484 1 22.45 6 LEU B C 1
ATOM 1504 O O . LEU B 1 6 ? -37.062 32.938 -19.562 1 22.45 6 LEU B O 1
ATOM 1508 N N . TYR B 1 7 ? -35.438 32.219 -18.672 1 23.42 7 TYR B N 1
ATOM 1509 C CA . TYR B 1 7 ? -35 31.75 -19.984 1 23.42 7 TYR B CA 1
ATOM 1510 C C . TYR B 1 7 ? -35.719 30.453 -20.359 1 23.42 7 TYR B C 1
ATOM 1512 O O . TYR B 1 7 ? -35.75 29.5 -19.594 1 23.42 7 TYR B O 1
ATOM 1520 N N . PRO B 1 8 ? -36.688 30.453 -21.375 1 21.88 8 PRO B N 1
ATOM 1521 C CA . PRO B 1 8 ? -37.656 29.547 -21.969 1 21.88 8 PRO B CA 1
ATOM 1522 C C . PRO B 1 8 ? -37.031 28.297 -22.578 1 21.88 8 PRO B C 1
ATOM 1524 O O . PRO B 1 8 ? -35.844 28.312 -22.922 1 21.88 8 PRO B O 1
ATOM 1527 N N . PHE B 1 9 ? -37.625 26.984 -22.344 1 22.53 9 PHE B N 1
ATOM 1528 C CA . PHE B 1 9 ? -37.688 25.562 -22.656 1 22.53 9 PHE B CA 1
ATOM 1529 C C . PHE B 1 9 ? -37.969 25.344 -24.141 1 22.53 9 PHE B C 1
ATOM 1531 O O . PHE B 1 9 ? -39.094 25.078 -24.531 1 22.53 9 PHE B O 1
ATOM 1538 N N . LYS B 1 10 ? -37.375 26.188 -25.047 1 19.55 10 LYS B N 1
ATOM 1539 C CA . LYS B 1 10 ? -38.062 26.109 -26.328 1 19.55 10 LYS B CA 1
ATOM 1540 C C . LYS B 1 10 ? -38.062 24.688 -26.875 1 19.55 10 LYS B C 1
ATOM 1542 O O . LYS B 1 10 ? -37.031 24.016 -26.891 1 19.55 10 LYS B O 1
ATOM 1547 N N . LEU B 1 11 ? -39.312 24.062 -27.312 1 19.03 11 LEU B N 1
ATOM 1548 C CA . LEU B 1 11 ? -40.094 22.922 -27.797 1 19.03 11 LEU B CA 1
ATOM 1549 C C . LEU B 1 11 ? -39.656 22.516 -29.203 1 19.03 11 LEU B C 1
ATOM 1551 O O . LEU B 1 11 ? -40 21.422 -29.672 1 19.03 11 LEU B O 1
ATOM 1555 N N . PHE B 1 12 ? -38.812 23.25 -30.016 1 20.62 12 PHE B N 1
ATOM 1556 C CA . PHE B 1 12 ? -39.406 23.25 -31.344 1 20.62 12 PHE B CA 1
ATOM 1557 C C . PHE B 1 12 ? -39.375 21.844 -31.938 1 20.62 12 PHE B C 1
ATOM 1559 O O . PHE B 1 12 ? -38.375 21.125 -31.812 1 20.62 12 PHE B O 1
ATOM 1566 N N . LEU B 1 13 ? -40.531 21.375 -32.531 1 20.3 13 LEU B N 1
ATOM 1567 C CA . LEU B 1 13 ? -41.312 20.297 -33.094 1 20.3 13 LEU B CA 1
ATOM 1568 C C . LEU B 1 13 ? -40.781 19.875 -34.438 1 20.3 13 LEU B C 1
ATOM 1570 O O . LEU B 1 13 ? -41.188 18.844 -35 1 20.3 13 LEU B O 1
ATOM 1574 N N . THR B 1 14 ? -39.938 20.656 -35.188 1 20.94 14 THR B N 1
ATOM 1575 C CA . THR B 1 14 ? -40.5 20.734 -36.531 1 20.94 14 THR B CA 1
ATOM 1576 C C . THR B 1 14 ? -40.5 19.344 -37.188 1 20.94 14 THR B C 1
ATOM 1578 O O . THR B 1 14 ? -39.75 18.453 -36.75 1 20.94 14 THR B O 1
ATOM 1581 N N . LEU B 1 15 ? -40.812 19.422 -38.562 1 19.28 15 LEU B N 1
ATOM 1582 C CA . LEU B 1 15 ? -41.781 18.969 -39.562 1 19.28 15 LEU B CA 1
ATOM 1583 C C . LEU B 1 15 ? -41.25 17.766 -40.312 1 19.28 15 LEU B C 1
ATOM 1585 O O . LEU B 1 15 ? -41.969 16.797 -40.562 1 19.28 15 LEU B O 1
ATOM 1589 N N . SER B 1 16 ? -40.125 17.844 -41.156 1 19.73 16 SER B N 1
ATOM 1590 C CA . SER B 1 16 ? -40.438 17.688 -42.562 1 19.73 16 SER B CA 1
ATOM 1591 C C . SER B 1 16 ? -40.625 16.219 -42.938 1 19.73 16 SER B C 1
ATOM 1593 O O . SER B 1 16 ? -40 15.344 -42.312 1 19.73 16 SER B O 1
ATOM 1595 N N . GLU B 1 17 ? -41.438 16.078 -44.094 1 20.16 17 GLU B N 1
ATOM 1596 C CA . GLU B 1 17 ? -42.375 15.18 -44.75 1 20.16 17 GLU B CA 1
ATOM 1597 C C . GLU B 1 17 ? -41.656 14.016 -45.406 1 20.16 17 GLU B C 1
ATOM 1599 O O . GLU B 1 17 ? -42.125 12.883 -45.406 1 20.16 17 GLU B O 1
ATOM 1604 N N . SER B 1 18 ? -40.594 14.234 -46.25 1 20.62 18 SER B N 1
ATOM 1605 C CA . SER B 1 18 ? -41 13.773 -47.594 1 20.62 18 SER B CA 1
ATOM 1606 C C . SER B 1 18 ? -41.062 12.25 -47.625 1 20.62 18 SER B C 1
ATOM 1608 O O . SER B 1 18 ? -40.375 11.562 -46.906 1 20.62 18 SER B O 1
ATOM 1610 N N . PRO B 1 19 ? -41.938 11.828 -48.719 1 20.62 19 PRO B N 1
ATOM 1611 C CA . PRO B 1 19 ? -42.781 10.648 -48.938 1 20.62 19 PRO B CA 1
ATOM 1612 C C . PRO B 1 19 ? -41.969 9.398 -49.281 1 20.62 19 PRO B C 1
ATOM 1614 O O . PRO B 1 19 ? -42.188 8.328 -48.719 1 20.62 19 PRO B O 1
ATOM 1617 N N . PHE B 1 20 ? -41.188 9.438 -50.469 1 19.39 20 PHE B N 1
ATOM 1618 C CA . PHE B 1 20 ? -41.688 8.672 -51.594 1 19.39 20 PHE B CA 1
ATOM 1619 C C . PHE B 1 20 ? -41.375 7.188 -51.438 1 19.39 20 PHE B C 1
ATOM 1621 O O . PHE B 1 20 ? -40.5 6.82 -50.656 1 19.39 20 PHE B O 1
ATOM 1628 N N . GLN B 1 21 ? -41.5 6.441 -52.688 1 18.38 21 GLN B N 1
ATOM 1629 C CA . GLN B 1 21 ? -42.188 5.266 -53.188 1 18.38 21 GLN B CA 1
ATOM 1630 C C . GLN B 1 21 ? -41.312 4.023 -53.094 1 18.38 21 GLN B C 1
ATOM 1632 O O . GLN B 1 21 ? -41.781 2.924 -52.844 1 18.38 21 GLN B O 1
ATOM 1637 N N . THR B 1 22 ? -40 4.137 -53.344 1 20.12 22 THR B N 1
ATOM 1638 C CA . THR B 1 22 ? -39.688 3.234 -54.438 1 20.12 22 THR B CA 1
ATOM 1639 C C . THR B 1 22 ? -39.875 1.78 -54.031 1 20.12 22 THR B C 1
ATOM 1641 O O . THR B 1 22 ? -39.781 1.455 -52.844 1 20.12 22 THR B O 1
ATOM 1644 N N . SER B 1 23 ? -39.969 0.952 -55.188 1 18.28 23 SER B N 1
ATOM 1645 C CA . SER B 1 23 ? -40.5 -0.302 -55.688 1 18.28 23 SER B CA 1
ATOM 1646 C C . SER B 1 23 ? -39.812 -1.504 -55.062 1 18.28 23 SER B C 1
ATOM 1648 O O . SER B 1 23 ? -38.656 -1.432 -54.688 1 18.28 23 SER B O 1
ATOM 1650 N N . ALA B 1 24 ? -40.75 -2.494 -54.969 1 18.59 24 ALA B N 1
ATOM 1651 C CA . ALA B 1 24 ? -40.969 -3.766 -54.281 1 18.59 24 ALA B CA 1
ATOM 1652 C C . ALA B 1 24 ? -40.125 -4.871 -54.906 1 18.59 24 ALA B C 1
ATOM 1654 O O . ALA B 1 24 ? -40.375 -6.059 -54.688 1 18.59 24 ALA B O 1
ATOM 1655 N N . ILE B 1 25 ? -38.875 -4.516 -55.438 1 21.59 25 ILE B N 1
ATOM 1656 C CA . ILE B 1 25 ? -38.406 -5.629 -56.25 1 21.59 25 ILE B CA 1
ATOM 1657 C C . ILE B 1 25 ? -38.562 -6.938 -55.5 1 21.59 25 ILE B C 1
ATOM 1659 O O . ILE B 1 25 ? -38.344 -6.996 -54.281 1 21.59 25 ILE B O 1
ATOM 1663 N N . GLY B 1 26 ? -39.094 -7.945 -56.312 1 18.59 26 GLY B N 1
ATOM 1664 C CA . GLY B 1 26 ? -39.719 -9.266 -56.219 1 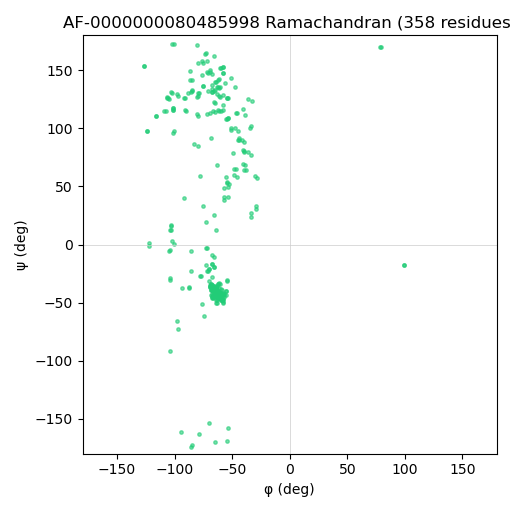18.59 26 GLY B CA 1
ATOM 1665 C C . GLY B 1 26 ? -38.875 -10.25 -55.438 1 18.59 26 GLY B C 1
ATOM 1666 O O . GLY B 1 26 ? -37.719 -9.992 -55.125 1 18.59 26 GLY B O 1
ATOM 1667 N N . HIS B 1 27 ? -39.406 -11.523 -55.594 1 21.5 27 HIS B N 1
ATOM 1668 C CA . HIS B 1 27 ? -39.75 -12.734 -54.875 1 21.5 27 HIS B CA 1
ATOM 1669 C C . HIS B 1 27 ? -38.562 -13.68 -54.75 1 21.5 27 HIS B C 1
ATOM 1671 O O . HIS B 1 27 ? -38.594 -14.641 -54 1 21.5 27 HIS B O 1
ATOM 1677 N N . PHE B 1 28 ? -37.5 -13.633 -55.625 1 23.38 28 PHE B N 1
ATOM 1678 C CA . PHE B 1 28 ? -37.094 -14.992 -55.938 1 23.38 28 PHE B CA 1
ATOM 1679 C C . PHE B 1 28 ? -36.719 -15.766 -54.688 1 23.38 28 PHE B C 1
ATOM 1681 O O . PHE B 1 28 ? -36.094 -15.211 -53.781 1 23.38 28 PHE B O 1
ATOM 1688 N N . SER B 1 29 ? -37.531 -16.828 -54.406 1 20.39 29 SER B N 1
ATOM 1689 C CA . SER B 1 29 ? -37.594 -17.844 -53.375 1 20.39 29 SER B CA 1
ATOM 1690 C C . SER B 1 29 ? -36.312 -18.641 -53.281 1 20.39 29 SER B C 1
ATOM 1692 O O . SER B 1 29 ? -36.094 -19.547 -54.094 1 20.39 29 SER B O 1
ATOM 1694 N N . ALA B 1 30 ? -35.156 -18.062 -53.375 1 21.62 30 ALA B N 1
ATOM 1695 C CA . ALA B 1 30 ? -34.031 -18.969 -53.312 1 21.62 30 ALA B CA 1
ATOM 1696 C C . ALA B 1 30 ? -34.188 -19.984 -52.188 1 21.62 30 ALA B C 1
ATOM 1698 O O . ALA B 1 30 ? -34.469 -19.625 -51.062 1 21.62 30 ALA B O 1
ATOM 1699 N N . GLN B 1 31 ? -34.688 -21.188 -52.625 1 22.33 31 GLN B N 1
ATOM 1700 C CA . GLN B 1 31 ? -34.781 -22.406 -51.844 1 22.33 31 GLN B CA 1
ATOM 1701 C C . GLN B 1 31 ? -33.5 -22.672 -51.062 1 22.33 31 GLN B C 1
ATOM 1703 O O . GLN B 1 31 ? -32.406 -22.688 -51.625 1 22.33 31 GLN B O 1
ATOM 1708 N N . ASN B 1 32 ? -33.469 -22.156 -49.906 1 23.22 32 ASN B N 1
ATOM 1709 C CA . ASN B 1 32 ? -32.406 -22.328 -48.906 1 23.22 32 ASN B CA 1
ATOM 1710 C C . ASN B 1 32 ? -32.156 -23.797 -48.594 1 23.22 32 ASN B C 1
ATOM 1712 O O . ASN B 1 32 ? -33.062 -24.469 -48.031 1 23.22 32 ASN B O 1
ATOM 1716 N N . LEU B 1 33 ? -31.812 -24.625 -49.594 1 25.89 33 LEU B N 1
ATOM 1717 C CA . LEU B 1 33 ? -31.344 -25.953 -49.25 1 25.89 33 LEU B CA 1
ATOM 1718 C C . LEU B 1 33 ? -30.453 -25.922 -48.031 1 25.89 33 LEU B C 1
ATOM 1720 O O . LEU B 1 33 ? -29.406 -25.281 -48 1 25.89 33 LEU B O 1
ATOM 1724 N N . SER B 1 34 ? -31.109 -25.875 -46.969 1 27.06 34 SER B N 1
ATOM 1725 C CA . SER B 1 34 ? -30.531 -25.969 -45.625 1 27.06 34 SER B CA 1
ATOM 1726 C C . SER B 1 34 ? -29.688 -27.219 -45.5 1 27.06 34 SER B C 1
ATOM 1728 O O . SER B 1 34 ? -30.219 -28.344 -45.531 1 27.06 34 SER B O 1
ATOM 1730 N N . MET B 1 35 ? -28.766 -27.453 -46.469 1 27.47 35 MET B N 1
ATOM 1731 C CA . MET B 1 35 ? -27.828 -28.516 -46.125 1 27.47 35 MET B CA 1
ATOM 1732 C C . MET B 1 35 ? -27.438 -28.438 -44.656 1 27.47 35 MET B C 1
ATOM 1734 O O . MET B 1 35 ? -26.953 -27.406 -44.188 1 27.47 35 MET B O 1
ATOM 1738 N N . THR B 1 36 ? -28.234 -29.078 -43.906 1 27.8 36 THR B N 1
ATOM 1739 C CA . THR B 1 36 ? -27.969 -29.312 -42.469 1 27.8 36 THR B CA 1
ATOM 1740 C C . THR B 1 36 ? -26.547 -29.828 -42.281 1 27.8 36 THR B C 1
ATOM 1742 O O . THR B 1 36 ? -26.203 -30.938 -42.75 1 27.8 36 THR B O 1
ATOM 1745 N N . ARG B 1 37 ? -25.469 -29.078 -42.688 1 31.36 37 ARG B N 1
ATOM 1746 C CA . ARG B 1 37 ? -24.125 -29.391 -42.219 1 31.36 37 ARG B CA 1
ATOM 1747 C C . ARG B 1 37 ? -24.156 -29.922 -40.781 1 31.36 37 ARG B C 1
ATOM 1749 O O . ARG B 1 37 ? -24.609 -29.234 -39.875 1 31.36 37 ARG B O 1
ATOM 1756 N N . GLN B 1 38 ? -24.547 -31.188 -40.656 1 28.7 38 GLN B N 1
ATOM 1757 C CA . GLN B 1 38 ? -24.375 -31.859 -39.344 1 28.7 38 GLN B CA 1
ATOM 1758 C C . GLN B 1 38 ? -23.062 -31.438 -38.688 1 28.7 38 GLN B C 1
ATOM 1760 O O . GLN B 1 38 ? -21.969 -31.75 -39.219 1 28.7 38 GLN B O 1
ATOM 1765 N N . LEU B 1 39 ? -22.953 -30.219 -38.375 1 33.03 39 LEU B N 1
ATOM 1766 C CA . LEU B 1 39 ? -21.828 -29.781 -37.562 1 33.03 39 LEU B CA 1
ATOM 1767 C C . LEU B 1 39 ? -21.531 -30.781 -36.469 1 33.03 39 LEU B C 1
ATOM 1769 O O . LEU B 1 39 ? -22.406 -31.109 -35.656 1 33.03 39 LEU B O 1
ATOM 1773 N N . LEU B 1 40 ? -21.031 -31.938 -36.844 1 34.03 40 LEU B N 1
ATOM 1774 C CA . LEU B 1 40 ? -20.516 -32.719 -35.719 1 34.03 40 LEU B CA 1
ATOM 1775 C C . LEU B 1 40 ? -19.906 -31.828 -34.656 1 34.03 40 LEU B C 1
ATOM 1777 O O . LEU B 1 40 ? -19.203 -30.875 -34.969 1 34.03 40 LEU B O 1
ATOM 1781 N N . PRO B 1 41 ? -20.719 -31.625 -33.625 1 34.56 41 PRO B N 1
ATOM 1782 C CA . PRO B 1 41 ? -20.094 -30.781 -32.594 1 34.56 41 PRO B CA 1
ATOM 1783 C C . PRO B 1 41 ? -18.625 -31.141 -32.375 1 34.56 41 PRO B C 1
ATOM 1785 O O . PRO B 1 41 ? -18.281 -32.312 -32.281 1 34.56 41 PRO B O 1
ATOM 1788 N N . ALA B 1 42 ? -17.672 -30.719 -33.125 1 37 42 ALA B N 1
ATOM 1789 C CA . ALA B 1 42 ? -16.281 -30.734 -32.688 1 37 42 ALA B CA 1
ATOM 1790 C C . ALA B 1 42 ? -16.188 -30.609 -31.172 1 37 42 ALA B C 1
ATOM 1792 O O . ALA B 1 42 ? -16.516 -29.562 -30.609 1 37 42 ALA B O 1
ATOM 1793 N N . ASN B 1 43 ? -16.859 -31.578 -30.391 1 34.78 43 ASN B N 1
ATOM 1794 C CA . ASN B 1 43 ? -16.578 -31.594 -28.953 1 34.78 43 ASN B CA 1
ATOM 1795 C C . ASN B 1 43 ? -15.172 -31.109 -28.641 1 34.78 43 ASN B C 1
ATOM 1797 O O . ASN B 1 43 ? -14.227 -31.891 -28.625 1 34.78 43 ASN B O 1
ATOM 1801 N N . ARG B 1 44 ? -14.648 -30.312 -29.328 1 39.59 44 ARG B N 1
ATOM 1802 C CA . ARG B 1 44 ? -13.328 -29.812 -28.969 1 39.59 44 ARG B CA 1
ATOM 1803 C C . ARG B 1 44 ? -13.266 -29.438 -27.484 1 39.59 44 ARG B C 1
ATOM 1805 O O . ARG B 1 44 ? -13.891 -28.469 -27.047 1 39.59 44 ARG B O 1
ATOM 1812 N N . ASN B 1 45 ? -13.398 -30.391 -26.562 1 39.16 45 ASN B N 1
ATOM 1813 C CA . ASN B 1 45 ? -13.109 -30.156 -25.141 1 39.16 45 ASN B CA 1
ATOM 1814 C C . ASN B 1 45 ? -11.969 -29.172 -24.953 1 39.16 45 ASN B C 1
ATOM 1816 O O . ASN B 1 45 ? -10.836 -29.562 -24.688 1 39.16 45 ASN B O 1
ATOM 1820 N N . THR B 1 46 ? -11.719 -28.359 -25.875 1 44.12 46 THR B N 1
ATOM 1821 C CA . THR B 1 46 ? -10.695 -27.375 -25.516 1 44.12 46 THR B CA 1
ATOM 1822 C C . THR B 1 46 ? -11.031 -26.719 -24.188 1 44.12 46 THR B C 1
ATOM 1824 O O . THR B 1 46 ? -12.133 -26.203 -24 1 44.12 46 THR B O 1
ATOM 1827 N N . PRO B 1 47 ? -10.414 -27.188 -23.078 1 52.03 47 PRO B N 1
ATOM 1828 C CA . PRO B 1 47 ? -10.727 -26.531 -21.812 1 52.03 47 PRO B CA 1
ATOM 1829 C C . PRO B 1 47 ? -10.867 -25.016 -21.953 1 52.03 47 PRO B C 1
ATOM 1831 O O . PRO B 1 47 ? -10.258 -24.406 -22.844 1 52.03 47 PRO B O 1
ATOM 1834 N N . SER B 1 48 ? -12.031 -24.453 -21.812 1 53.34 48 SER B N 1
ATOM 1835 C CA . SER B 1 48 ? -12.32 -23.016 -21.766 1 53.34 48 SER B CA 1
ATOM 1836 C C . SER B 1 48 ? -11.172 -22.25 -21.125 1 53.34 48 SER B C 1
ATOM 1838 O O . SER B 1 48 ? -10.539 -22.734 -20.188 1 53.34 48 SER B O 1
ATOM 1840 N N . PRO B 1 49 ? -10.656 -21.281 -21.891 1 60.88 49 PRO B N 1
ATOM 1841 C CA . PRO B 1 49 ? -9.586 -20.453 -21.312 1 60.88 49 PRO B CA 1
ATOM 1842 C C . PRO B 1 49 ? -9.898 -19.984 -19.891 1 60.88 49 PRO B C 1
ATOM 1844 O O . PRO B 1 49 ? -11.047 -19.656 -19.594 1 60.88 49 PRO B O 1
ATOM 1847 N N . ILE B 1 50 ? -9.195 -20.438 -18.969 1 65.56 50 ILE B N 1
ATOM 1848 C CA . ILE B 1 50 ? -9.375 -19.969 -17.594 1 65.56 50 ILE B CA 1
ATOM 1849 C C . ILE B 1 50 ? -9.086 -18.484 -17.531 1 65.56 50 ILE B C 1
ATOM 1851 O O . ILE B 1 50 ? -8.023 -18.016 -17.953 1 65.56 50 ILE B O 1
ATOM 1855 N N . ASP B 1 51 ? -10.109 -17.688 -17.219 1 69.56 51 ASP B N 1
ATOM 1856 C CA . ASP B 1 51 ? -9.906 -16.25 -16.969 1 69.56 51 ASP B CA 1
ATOM 1857 C C . ASP B 1 51 ? -9.047 -16.031 -15.727 1 69.56 51 ASP B C 1
ATOM 1859 O O . ASP B 1 51 ? -9.438 -16.391 -14.617 1 69.56 51 ASP B O 1
ATOM 1863 N N . PRO B 1 52 ? -7.914 -15.5 -15.969 1 71.44 52 PRO B N 1
ATOM 1864 C CA . PRO B 1 52 ? -7.016 -15.32 -14.828 1 71.44 52 PRO B CA 1
ATOM 1865 C C . PRO B 1 52 ? -7.664 -14.539 -13.688 1 71.44 52 PRO B C 1
ATOM 1867 O O . PRO B 1 52 ? -7.336 -14.758 -12.523 1 71.44 52 PRO B O 1
ATOM 1870 N N . ASP B 1 53 ? -8.57 -13.633 -14.039 1 67.75 53 ASP B N 1
ATOM 1871 C CA . ASP B 1 53 ? -9.156 -12.781 -13.008 1 67.75 53 ASP B CA 1
ATOM 1872 C C . ASP B 1 53 ? -10.125 -13.578 -12.133 1 67.75 53 ASP B C 1
ATOM 1874 O O . ASP B 1 53 ? -10.523 -13.117 -11.062 1 67.75 53 ASP B O 1
ATOM 1878 N N . THR B 1 54 ? -10.25 -14.805 -12.547 1 72.19 54 THR B N 1
ATOM 1879 C CA . THR B 1 54 ? -11.195 -15.633 -11.797 1 72.19 54 THR B CA 1
ATOM 1880 C C . THR B 1 54 ? -10.461 -16.594 -10.867 1 72.19 54 THR B C 1
ATOM 1882 O O . THR B 1 54 ? -11.086 -17.234 -10.023 1 72.19 54 THR B O 1
ATOM 1885 N N . ILE B 1 55 ? -9.203 -16.531 -11.031 1 76.5 55 ILE B N 1
ATOM 1886 C CA . ILE B 1 55 ? -8.438 -17.469 -10.211 1 76.5 55 ILE B CA 1
ATOM 1887 C C . ILE B 1 55 ? -8.477 -17.016 -8.75 1 76.5 55 ILE B C 1
ATOM 1889 O O . ILE B 1 55 ? -8.148 -15.875 -8.438 1 76.5 55 ILE B O 1
ATOM 1893 N N . GLN B 1 56 ? -9.148 -17.828 -7.984 1 77.81 56 GLN B N 1
ATOM 1894 C CA . GLN B 1 56 ? -9.18 -17.578 -6.547 1 77.81 56 GLN B CA 1
ATOM 1895 C C . GLN B 1 56 ? -8.336 -18.594 -5.789 1 77.81 56 GLN B C 1
ATOM 1897 O O . GLN B 1 56 ? -8.414 -19.797 -6.051 1 77.81 56 GLN B O 1
ATOM 1902 N N . VAL B 1 57 ? -7.336 -18.016 -5.219 1 80.81 57 VAL B N 1
ATOM 1903 C CA . VAL B 1 57 ? -6.527 -18.875 -4.359 1 80.81 57 VAL B CA 1
ATOM 1904 C C . VAL B 1 57 ? -6.883 -18.609 -2.896 1 80.81 57 VAL B C 1
ATOM 1906 O O . VAL B 1 57 ? -7.191 -17.484 -2.514 1 80.81 57 VAL B O 1
ATOM 1909 N N . PRO B 1 58 ? -7.129 -19.703 -2.188 1 78.31 58 PRO B N 1
ATOM 1910 C CA . PRO B 1 58 ? -7.406 -19.484 -0.767 1 78.31 58 PRO B CA 1
ATOM 1911 C C . PRO B 1 58 ? -6.312 -18.672 -0.073 1 78.31 58 PRO B C 1
ATOM 1913 O O . PRO B 1 58 ? -5.152 -19.078 -0.051 1 78.31 58 PRO B O 1
ATOM 1916 N N . VAL B 1 59 ? -6.77 -17.453 0.208 1 82.19 59 VAL B N 1
ATOM 1917 C CA . VAL B 1 59 ? -5.84 -16.578 0.917 1 82.19 59 VAL B CA 1
ATOM 1918 C C . VAL B 1 59 ? -6.199 -16.531 2.4 1 82.19 59 VAL B C 1
ATOM 1920 O O . VAL B 1 59 ? -7.367 -16.359 2.76 1 82.19 59 VAL B O 1
ATOM 1923 N N . GLY B 1 60 ? -5.613 -17.312 3.33 1 80.06 60 GLY B N 1
ATOM 1924 C CA . GLY B 1 60 ? -5.887 -17.25 4.758 1 80.06 60 GLY B CA 1
ATOM 1925 C C . GLY B 1 60 ? -5.746 -15.844 5.32 1 80.06 60 GLY B C 1
ATOM 1926 O O . GLY B 1 60 ? -5.035 -15.633 6.305 1 80.06 60 GLY B O 1
ATOM 1927 N N . TYR B 1 61 ? -6.469 -14.883 4.637 1 84.31 61 TYR B N 1
ATOM 1928 C CA . TYR B 1 61 ? -6.375 -13.508 5.094 1 84.31 61 TYR B CA 1
ATOM 1929 C C . TYR B 1 61 ? -7.594 -13.117 5.918 1 84.31 61 TYR B C 1
ATOM 1931 O O . TYR B 1 61 ? -8.719 -13.141 5.422 1 84.31 61 TYR B O 1
ATOM 1939 N N . GLU B 1 62 ? -7.328 -12.797 7.195 1 86.75 62 GLU B N 1
ATOM 1940 C CA . GLU B 1 62 ? -8.359 -12.312 8.109 1 86.75 62 GLU B CA 1
ATOM 1941 C C . GLU B 1 62 ? -7.977 -10.969 8.719 1 86.75 62 GLU B C 1
ATOM 1943 O O . GLU B 1 62 ? -7.301 -10.914 9.75 1 86.75 62 GLU B O 1
ATOM 1948 N N . PRO B 1 63 ? -8.555 -9.984 8.047 1 86.31 63 PRO B N 1
ATOM 1949 C CA . PRO B 1 63 ? -8.172 -8.672 8.57 1 86.31 63 PRO B CA 1
ATOM 1950 C C . PRO B 1 63 ? -8.789 -8.375 9.938 1 86.31 63 PRO B C 1
ATOM 1952 O O . PRO B 1 63 ? -9.891 -8.836 10.227 1 86.31 63 PRO B O 1
ATOM 1955 N N . ASP B 1 64 ? -8.047 -7.613 10.75 1 90.25 64 ASP B N 1
ATOM 1956 C CA . ASP B 1 64 ? -8.562 -7.141 12.031 1 90.25 64 ASP B CA 1
ATOM 1957 C C . ASP B 1 64 ? -9.734 -6.18 11.836 1 90.25 64 ASP B C 1
ATOM 1959 O O . ASP B 1 64 ? -9.625 -5.215 11.078 1 90.25 64 ASP B O 1
ATOM 1963 N N . PRO B 1 65 ? -10.805 -6.418 12.594 1 90.88 65 PRO B N 1
ATOM 1964 C CA . PRO B 1 65 ? -11.969 -5.547 12.422 1 90.88 65 PRO B CA 1
ATOM 1965 C C . PRO B 1 65 ? -11.664 -4.086 12.742 1 90.88 65 PRO B C 1
ATOM 1967 O O . PRO B 1 65 ? -12.211 -3.182 12.109 1 90.88 65 PRO B O 1
ATOM 1970 N N . ALA B 1 66 ? -10.836 -3.904 13.633 1 91.25 66 ALA B N 1
ATOM 1971 C CA . ALA B 1 66 ? -10.469 -2.537 13.984 1 91.25 66 ALA B CA 1
ATOM 1972 C C . ALA B 1 66 ? -9.75 -1.844 12.828 1 91.25 66 ALA B C 1
ATOM 1974 O O . ALA B 1 66 ? -9.977 -0.658 12.57 1 91.25 66 ALA B O 1
ATOM 1975 N N . ASP B 1 67 ? -8.969 -2.604 12.188 1 91.88 67 ASP B N 1
ATOM 1976 C CA . ASP B 1 67 ? -8.242 -2.061 11.047 1 91.88 67 ASP B CA 1
ATOM 1977 C C . ASP B 1 67 ? -9.18 -1.751 9.883 1 91.88 67 ASP B C 1
ATOM 1979 O O . ASP B 1 67 ? -9.016 -0.746 9.195 1 91.88 67 ASP B O 1
ATOM 1983 N N . LEU B 1 68 ? -10.133 -2.584 9.75 1 92.38 68 LEU B N 1
ATOM 1984 C CA . LEU B 1 68 ? -11.117 -2.367 8.695 1 92.38 68 LEU B CA 1
ATOM 1985 C C . LEU B 1 68 ? -11.953 -1.124 8.977 1 92.38 68 LEU B C 1
ATOM 1987 O O . LEU B 1 68 ? -12.273 -0.365 8.062 1 92.38 68 LEU B O 1
ATOM 1991 N N . ALA B 1 69 ? -12.219 -0.909 10.219 1 93.06 69 ALA B N 1
ATOM 1992 C CA . ALA B 1 69 ? -13.008 0.256 10.617 1 93.06 69 ALA B CA 1
ATOM 1993 C C . ALA B 1 69 ? -12.25 1.551 10.328 1 93.06 69 ALA B C 1
ATOM 1995 O O . ALA B 1 69 ? -12.844 2.529 9.859 1 93.06 69 ALA B O 1
ATOM 1996 N N . LEU B 1 70 ? -10.984 1.467 10.531 1 92.81 70 LEU B N 1
ATOM 1997 C CA . LEU B 1 70 ? -10.133 2.629 10.312 1 92.81 70 LEU B CA 1
ATOM 1998 C C . LEU B 1 70 ? -10.031 2.949 8.82 1 92.81 70 LEU B C 1
ATOM 2000 O O . LEU B 1 70 ? -9.703 4.078 8.445 1 92.81 70 LEU B O 1
ATOM 2004 N N . SER B 1 71 ? -10.32 1.973 7.969 1 93.75 71 SER B N 1
ATOM 2005 C CA . SER B 1 71 ? -10.195 2.111 6.523 1 93.75 71 SER B CA 1
ATOM 2006 C C . SER B 1 71 ? -11.555 2.293 5.859 1 93.75 71 SER B C 1
ATOM 2008 O O . SER B 1 71 ? -11.68 2.152 4.641 1 93.75 71 SER B O 1
ATOM 2010 N N . SER B 1 72 ? -12.523 2.551 6.738 1 93.88 72 SER B N 1
ATOM 2011 C CA . SER B 1 72 ? -13.883 2.701 6.223 1 93.88 72 SER B CA 1
ATOM 2012 C C . SER B 1 72 ? -14.5 4.02 6.676 1 93.88 72 SER B C 1
ATOM 2014 O O . SER B 1 72 ? -14.078 4.598 7.68 1 93.88 72 SER B O 1
ATOM 2016 N N . ILE B 1 73 ? -15.414 4.488 5.902 1 90.94 73 ILE B N 1
ATOM 2017 C CA . ILE B 1 73 ? -16.141 5.699 6.27 1 90.94 73 ILE B CA 1
ATOM 2018 C C . ILE B 1 73 ? -17.406 5.328 7.043 1 90.94 73 ILE B C 1
ATOM 2020 O O . ILE B 1 73 ? -18.219 4.523 6.57 1 90.94 73 ILE B O 1
ATOM 2024 N N . PRO B 1 74 ? -17.531 5.922 8.203 1 88.06 74 PRO B N 1
ATOM 2025 C CA . PRO B 1 74 ? -18.75 5.613 8.969 1 88.06 74 PRO B CA 1
ATOM 2026 C C . PRO B 1 74 ? -20.031 5.855 8.172 1 88.06 74 PRO B C 1
ATOM 2028 O O . PRO B 1 74 ? -20.172 6.91 7.551 1 88.06 74 PRO B O 1
ATOM 2031 N N . GLY B 1 75 ? -20.875 4.836 8.094 1 88.94 75 GLY B N 1
ATOM 2032 C CA . GLY B 1 75 ? -22.141 4.945 7.383 1 88.94 75 GLY B CA 1
ATOM 2033 C C . GLY B 1 75 ? -22.094 4.363 5.984 1 88.94 75 GLY B C 1
ATOM 2034 O O . GLY B 1 75 ? -23.125 4.223 5.328 1 88.94 75 GLY B O 1
ATOM 2035 N N . GLN B 1 76 ? -20.922 4.195 5.492 1 91.06 76 GLN B N 1
ATOM 2036 C CA . GLN B 1 76 ? -20.75 3.598 4.172 1 91.06 76 GLN B CA 1
ATOM 2037 C C . GLN B 1 76 ? -20.359 2.129 4.277 1 91.06 76 GLN B C 1
ATOM 2039 O O . GLN B 1 76 ? -20.125 1.622 5.379 1 91.06 76 GLN B O 1
ATOM 2044 N N . GLU B 1 77 ? -20.359 1.573 3.172 1 89.12 77 GLU B N 1
ATOM 2045 C CA . GLU B 1 77 ? -19.938 0.175 3.137 1 89.12 77 GLU B CA 1
ATOM 2046 C C . GLU B 1 77 ? -18.5 0.019 3.602 1 89.12 77 GLU B C 1
ATOM 2048 O O . GLU B 1 77 ? -17.641 0.845 3.273 1 89.12 77 GLU B O 1
ATOM 2053 N N . MET B 1 78 ? -18.344 -1.06 4.297 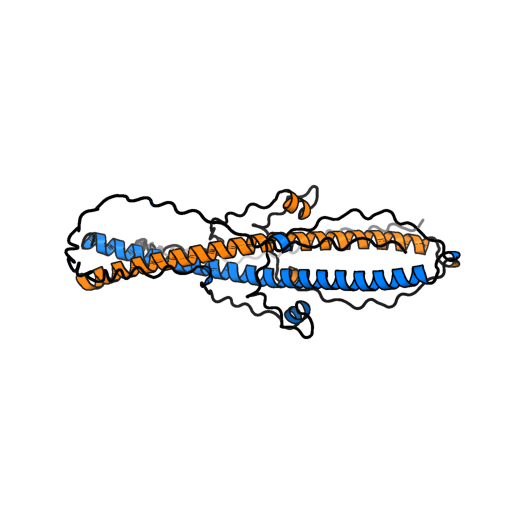1 91 78 MET B N 1
ATOM 2054 C CA . MET B 1 78 ? -17.016 -1.343 4.828 1 91 78 MET B CA 1
ATOM 2055 C C . MET B 1 78 ? -16.016 -1.589 3.699 1 91 78 MET B C 1
ATOM 2057 O O . MET B 1 78 ? -16.344 -2.234 2.705 1 91 78 MET B O 1
ATOM 2061 N N . PHE B 1 79 ? -14.867 -1.086 3.852 1 91.94 79 PHE B N 1
ATOM 2062 C CA . PHE B 1 79 ? -13.812 -1.275 2.861 1 91.94 79 PHE B CA 1
ATOM 2063 C C . PHE B 1 79 ? -13.375 -2.732 2.814 1 91.94 79 PHE B C 1
ATOM 2065 O O . PHE B 1 79 ? -13.117 -3.346 3.854 1 91.94 79 PHE B O 1
ATOM 2072 N N . ASP B 1 80 ? -13.305 -3.244 1.674 1 90.38 80 ASP B N 1
ATOM 2073 C CA . ASP B 1 80 ? -12.844 -4.613 1.481 1 90.38 80 ASP B CA 1
ATOM 2074 C C . ASP B 1 80 ? -11.547 -4.648 0.671 1 90.38 80 ASP B C 1
ATOM 2076 O O . ASP B 1 80 ? -11.562 -4.422 -0.541 1 90.38 80 ASP B O 1
ATOM 2080 N N . PRO B 1 81 ? -10.484 -5.012 1.336 1 90.75 81 PRO B N 1
ATOM 2081 C CA . PRO B 1 81 ? -9.188 -5.023 0.657 1 90.75 81 PRO B CA 1
ATOM 2082 C C . PRO B 1 81 ? -9.109 -6.07 -0.453 1 90.75 81 PRO B C 1
ATOM 2084 O O . PRO B 1 81 ? -8.234 -5.992 -1.32 1 90.75 81 PRO B O 1
ATOM 2087 N N . ARG B 1 82 ? -9.938 -7.039 -0.463 1 88.06 82 ARG B N 1
ATOM 2088 C CA . ARG B 1 82 ? -9.914 -8.102 -1.463 1 88.06 82 ARG B CA 1
ATOM 2089 C C . ARG B 1 82 ? -10.523 -7.629 -2.779 1 88.06 82 ARG B C 1
ATOM 2091 O O . ARG B 1 82 ? -10.164 -8.125 -3.848 1 88.06 82 ARG B O 1
ATOM 2098 N N . LYS B 1 83 ? -11.359 -6.727 -2.643 1 84.5 83 LYS B N 1
ATOM 2099 C CA . LYS B 1 83 ? -12.18 -6.383 -3.803 1 84.5 83 LYS B CA 1
ATOM 2100 C C . LYS B 1 83 ? -11.695 -5.082 -4.445 1 84.5 83 LYS B C 1
ATOM 2102 O O . LYS B 1 83 ? -11.867 -4.883 -5.648 1 84.5 83 LYS B O 1
ATOM 2107 N N . ARG B 1 84 ? -11.188 -4.281 -3.703 1 82.19 84 ARG B N 1
ATOM 2108 C CA . ARG B 1 84 ? -10.883 -2.957 -4.234 1 82.19 84 ARG B CA 1
ATOM 2109 C C . ARG B 1 84 ? -9.477 -2.914 -4.816 1 82.19 84 ARG B C 1
ATOM 2111 O O . ARG B 1 84 ? -8.492 -3.053 -4.086 1 82.19 84 ARG B O 1
ATOM 2118 N N . LYS B 1 85 ? -9.461 -2.707 -6.129 1 84.5 85 LYS B N 1
ATOM 2119 C CA . LYS B 1 85 ? -8.195 -2.492 -6.82 1 84.5 85 LYS B CA 1
ATOM 2120 C C . LYS B 1 85 ? -7.918 -1.005 -7.02 1 84.5 85 LYS B C 1
ATOM 2122 O O . LYS B 1 85 ? -8.812 -0.25 -7.414 1 84.5 85 LYS B O 1
ATOM 2127 N N . PHE B 1 86 ? -6.777 -0.578 -6.621 1 89.88 86 PHE B N 1
ATOM 2128 C CA . PHE B 1 86 ? -6.383 0.809 -6.844 1 89.88 86 PHE B CA 1
ATOM 2129 C C . PHE B 1 86 ? -5.77 0.982 -8.227 1 89.88 86 PHE B C 1
ATOM 2131 O O . PHE B 1 86 ? -5.055 0.101 -8.711 1 89.88 86 PHE B O 1
ATOM 2138 N N . SER B 1 87 ? -6.145 2.111 -8.742 1 87.81 87 SER B N 1
ATOM 2139 C CA . SER B 1 87 ? -5.543 2.414 -10.039 1 87.81 87 SER B CA 1
ATOM 2140 C C . SER B 1 87 ? -4.074 2.797 -9.883 1 87.81 87 SER B C 1
ATOM 2142 O O . SER B 1 87 ? -3.623 3.129 -8.789 1 87.81 87 SER B O 1
ATOM 2144 N N . GLU B 1 88 ? -3.424 2.771 -10.953 1 86.62 88 GLU B N 1
ATOM 2145 C CA . GLU B 1 88 ? -2.018 3.158 -10.945 1 86.62 88 GLU B CA 1
ATOM 2146 C C . GLU B 1 88 ? -1.848 4.617 -10.523 1 86.62 88 GLU B C 1
ATOM 2148 O O . GLU B 1 88 ? -0.888 4.961 -9.828 1 86.62 88 GLU B O 1
ATOM 2153 N N . GLU B 1 89 ? -2.797 5.391 -10.906 1 88.31 89 GLU B N 1
ATOM 2154 C CA . GLU B 1 89 ? -2.738 6.809 -10.578 1 88.31 89 GLU B CA 1
ATOM 2155 C C . GLU B 1 89 ? -2.924 7.039 -9.078 1 88.31 89 GLU B C 1
ATOM 2157 O O . GLU B 1 89 ? -2.246 7.879 -8.484 1 88.31 89 GLU B O 1
ATOM 2162 N N . GLU B 1 90 ? -3.758 6.223 -8.523 1 90.31 90 GLU B N 1
ATOM 2163 C CA . GLU B 1 90 ? -4.031 6.336 -7.09 1 90.31 90 GLU B CA 1
ATOM 2164 C C . GLU B 1 90 ? -2.832 5.879 -6.262 1 90.31 90 GLU B C 1
ATOM 2166 O O . GLU B 1 90 ? -2.68 6.281 -5.109 1 90.31 90 GLU B O 1
ATOM 2171 N N . LEU B 1 91 ? -2.025 5.09 -6.852 1 93.25 91 LEU B N 1
ATOM 2172 C CA . LEU B 1 91 ? -0.904 4.508 -6.121 1 93.25 91 LEU B CA 1
ATOM 2173 C C . LEU B 1 91 ? 0.399 5.215 -6.477 1 93.25 91 LEU B C 1
ATOM 2175 O O . LEU B 1 91 ? 1.484 4.715 -6.172 1 93.25 91 LEU B O 1
ATOM 2179 N N . LYS B 1 92 ? 0.289 6.371 -7.074 1 91.25 92 LYS B N 1
ATOM 2180 C CA . LYS B 1 92 ? 1.486 7.133 -7.418 1 91.25 92 LYS B CA 1
ATOM 2181 C C . LYS B 1 92 ? 2.045 7.859 -6.195 1 91.25 92 LYS B C 1
ATOM 2183 O O . LYS B 1 92 ? 1.302 8.523 -5.469 1 91.25 92 LYS B O 1
ATOM 2188 N N . PRO B 1 93 ? 3.346 7.656 -6.031 1 91.25 93 PRO B N 1
ATOM 2189 C CA . PRO B 1 93 ? 3.936 8.422 -4.934 1 91.25 93 PRO B CA 1
ATOM 2190 C C . PRO B 1 93 ? 3.732 9.93 -5.09 1 91.25 93 PRO B C 1
ATOM 2192 O O . PRO B 1 93 ? 3.719 10.438 -6.211 1 91.25 93 PRO B O 1
ATOM 2195 N N . GLN B 1 94 ? 3.6 10.594 -3.916 1 87.38 94 GLN B N 1
ATOM 2196 C CA . GLN B 1 94 ? 3.295 12.016 -3.928 1 87.38 94 GLN B CA 1
ATOM 2197 C C . GLN B 1 94 ? 4.516 12.844 -3.541 1 87.38 94 GLN B C 1
ATOM 2199 O O . GLN B 1 94 ? 5.145 12.594 -2.51 1 87.38 94 GLN B O 1
ATOM 2204 N N . PRO B 1 95 ? 4.855 13.789 -4.387 1 84.88 95 PRO B N 1
ATOM 2205 C CA . PRO B 1 95 ? 6 14.641 -4.051 1 84.88 95 PRO B CA 1
ATOM 2206 C C . PRO B 1 95 ? 5.672 15.68 -2.977 1 84.88 95 PRO B C 1
ATOM 2208 O O . PRO B 1 95 ? 4.5 16.016 -2.777 1 84.88 95 PRO B O 1
ATOM 2211 N N . MET B 1 96 ? 6.766 16.109 -2.312 1 79.31 96 MET B N 1
ATOM 2212 C CA . MET B 1 96 ? 6.621 17.234 -1.388 1 79.31 96 MET B CA 1
ATOM 2213 C C . MET B 1 96 ? 6.609 18.562 -2.137 1 79.31 96 MET B C 1
ATOM 2215 O O . MET B 1 96 ? 7.57 18.891 -2.832 1 79.31 96 MET B O 1
ATOM 2219 N N . ILE B 1 97 ? 5.465 19.156 -2.131 1 77.25 97 ILE B N 1
ATOM 2220 C CA . ILE B 1 97 ? 5.375 20.438 -2.848 1 77.25 97 ILE B CA 1
ATOM 2221 C C . ILE B 1 97 ? 5.805 21.578 -1.932 1 77.25 97 ILE B C 1
ATOM 2223 O O . ILE B 1 97 ? 5.422 21.609 -0.76 1 77.25 97 ILE B O 1
ATOM 2227 N N . LYS B 1 98 ? 6.684 22.422 -2.469 1 79.44 98 LYS B N 1
ATOM 2228 C CA . LYS B 1 98 ? 7.141 23.594 -1.735 1 79.44 98 LYS B CA 1
ATOM 2229 C C . LYS B 1 98 ? 5.973 24.531 -1.411 1 79.44 98 LYS B C 1
ATOM 2231 O O . LYS B 1 98 ? 5.164 24.844 -2.285 1 79.44 98 LYS B O 1
ATOM 2236 N N . LYS B 1 99 ? 5.938 24.812 -0.184 1 78.38 99 LYS B N 1
ATOM 2237 C CA . LYS B 1 99 ? 4.867 25.688 0.294 1 78.38 99 LYS B CA 1
ATOM 2238 C C . LYS B 1 99 ? 5.129 27.141 -0.088 1 78.38 99 LYS B C 1
ATOM 2240 O O . LYS B 1 99 ? 6.285 27.562 -0.152 1 78.38 99 LYS B O 1
ATOM 2245 N N . ALA B 1 100 ? 4.043 27.703 -0.538 1 84.31 100 ALA B N 1
ATOM 2246 C CA . ALA B 1 100 ? 4.113 29.125 -0.838 1 84.31 100 ALA B CA 1
ATOM 2247 C C . ALA B 1 100 ? 4.535 29.922 0.391 1 84.31 100 ALA B C 1
ATOM 2249 O O . ALA B 1 100 ? 4.289 29.516 1.525 1 84.31 100 ALA B O 1
ATOM 2250 N N . ARG B 1 101 ? 5.176 31.094 0.136 1 87.62 101 ARG B N 1
ATOM 2251 C CA . ARG B 1 101 ? 5.594 31.984 1.219 1 87.62 101 ARG B CA 1
ATOM 2252 C C . ARG B 1 101 ? 4.387 32.5 2.006 1 87.62 101 ARG B C 1
ATOM 2254 O O . ARG B 1 101 ? 3.389 32.906 1.418 1 87.62 101 ARG B O 1
ATOM 2261 N N . LYS B 1 102 ? 4.559 32.469 3.244 1 85.25 102 LYS B N 1
ATOM 2262 C CA . LYS B 1 102 ? 3.477 32.875 4.125 1 85.25 102 LYS B CA 1
ATOM 2263 C C . LYS B 1 102 ? 3.406 34.406 4.227 1 85.25 102 LYS B C 1
ATOM 2265 O O . LYS B 1 102 ? 4.43 35.062 4.398 1 85.25 102 LYS B O 1
ATOM 2270 N N . VAL B 1 103 ? 2.221 34.906 3.973 1 87.62 103 VAL B N 1
ATOM 2271 C CA . VAL B 1 103 ? 1.967 36.344 4.148 1 87.62 103 VAL B CA 1
ATOM 2272 C C . VAL B 1 103 ? 1.221 36.562 5.457 1 87.62 103 VAL B C 1
ATOM 2274 O O . VAL B 1 103 ? 0.099 36.094 5.637 1 87.62 103 VAL B O 1
ATOM 2277 N N . PHE B 1 104 ? 1.872 37.281 6.406 1 88.81 104 PHE B N 1
ATOM 2278 C CA . PHE B 1 104 ? 1.276 37.531 7.711 1 88.81 104 PHE B CA 1
ATOM 2279 C C . PHE B 1 104 ? 0.374 38.75 7.664 1 88.81 104 PHE B C 1
ATOM 2281 O O . PHE B 1 104 ? 0.785 39.812 7.188 1 88.81 104 PHE B O 1
ATOM 2288 N N . ILE B 1 105 ? -0.687 38.594 8.172 1 90.31 105 ILE B N 1
ATOM 2289 C CA . ILE B 1 105 ? -1.634 39.719 8.273 1 90.31 105 ILE B CA 1
ATOM 2290 C C . ILE B 1 105 ? -1.672 40.219 9.711 1 90.31 105 ILE B C 1
ATOM 2292 O O . ILE B 1 105 ? -1.923 39.469 10.648 1 90.31 105 ILE B O 1
ATOM 2296 N N . PRO B 1 106 ? -1.446 41.562 9.891 1 90.44 106 PRO B N 1
ATOM 2297 C CA . PRO B 1 106 ? -1.509 42.094 11.25 1 90.44 106 PRO B CA 1
ATOM 2298 C C . PRO B 1 106 ? -2.873 41.906 11.906 1 90.44 106 PRO B C 1
ATOM 2300 O O . PRO B 1 106 ? -3.893 41.844 11.211 1 90.44 106 PRO B O 1
ATOM 2303 N N . ASP B 1 107 ? -2.855 41.812 13.219 1 87.12 107 ASP B N 1
ATOM 2304 C CA . ASP B 1 107 ? -4.062 41.5 13.977 1 87.12 107 ASP B CA 1
ATOM 2305 C C . ASP B 1 107 ? -5.152 42.531 13.734 1 87.12 107 ASP B C 1
ATOM 2307 O O . ASP B 1 107 ? -6.34 42.188 13.711 1 87.12 107 ASP B O 1
ATOM 2311 N N . ASP B 1 108 ? -4.781 43.781 13.633 1 91.31 108 ASP B N 1
ATOM 2312 C CA . ASP B 1 108 ? -5.727 44.906 13.484 1 91.31 108 ASP B CA 1
ATOM 2313 C C . ASP B 1 108 ? -6.426 44.844 12.125 1 91.31 108 ASP B C 1
ATOM 2315 O O . ASP B 1 108 ? -7.461 45.469 11.93 1 91.31 108 ASP B O 1
ATOM 2319 N N . LEU B 1 109 ? -5.855 44.062 11.18 1 93.94 109 LEU B N 1
ATOM 2320 C CA . LEU B 1 109 ? -6.426 44 9.836 1 93.94 109 LEU B CA 1
ATOM 2321 C C . LEU B 1 109 ? -7.227 42.688 9.664 1 93.94 109 LEU B C 1
ATOM 2323 O O . LEU B 1 109 ? -7.773 42.438 8.586 1 93.94 109 LEU B O 1
ATOM 2327 N N . LYS B 1 110 ? -7.32 41.906 10.711 1 95.31 110 LYS B N 1
ATOM 2328 C CA . LYS B 1 110 ? -8.094 40.656 10.672 1 95.31 110 LYS B CA 1
ATOM 2329 C C . LYS B 1 110 ? -9.578 40.938 10.922 1 95.31 110 LYS B C 1
ATOM 2331 O O . LYS B 1 110 ? -10.047 40.875 12.062 1 95.31 110 LYS B O 1
ATOM 2336 N N . ASP B 1 111 ? -10.266 41.25 9.891 1 95.12 111 ASP B N 1
ATOM 2337 C CA . ASP B 1 111 ? -11.68 41.594 9.961 1 95.12 111 ASP B CA 1
ATOM 2338 C C . ASP B 1 111 ? -12.547 40.344 9.906 1 95.12 111 ASP B C 1
ATOM 2340 O O . ASP B 1 111 ? -12.039 39.219 10.016 1 95.12 111 ASP B O 1
ATOM 2344 N N . ASP B 1 112 ? -13.82 40.5 9.836 1 95.31 112 ASP B N 1
ATOM 2345 C CA . ASP B 1 112 ? -14.766 39.406 9.812 1 95.31 112 ASP B CA 1
ATOM 2346 C C . ASP B 1 112 ? -14.586 38.562 8.555 1 95.31 112 ASP B C 1
ATOM 2348 O O . ASP B 1 112 ? -14.742 37.312 8.594 1 95.31 112 ASP B O 1
ATOM 2352 N N . LYS B 1 113 ? -14.297 39.219 7.492 1 95.94 113 LYS B N 1
ATOM 2353 C CA . LYS B 1 113 ? -14.078 38.5 6.242 1 95.94 113 LYS B CA 1
ATOM 2354 C C . LYS B 1 113 ? -12.883 37.562 6.352 1 95.94 113 LYS B C 1
ATOM 2356 O O . LYS B 1 113 ? -12.922 36.438 5.859 1 95.94 113 LYS B O 1
ATOM 2361 N N . TYR B 1 114 ? -11.812 38.062 6.969 1 95.62 114 TYR B N 1
ATOM 2362 C CA . TYR B 1 114 ? -10.625 37.25 7.18 1 95.62 114 TYR B CA 1
ATOM 2363 C C . TYR B 1 114 ? -10.961 36 7.977 1 95.62 114 TYR B C 1
ATOM 2365 O O . TYR B 1 114 ? -10.578 34.906 7.59 1 95.62 114 TYR B O 1
ATOM 2373 N N . TRP B 1 115 ? -11.648 36.156 9.062 1 96 115 TRP B N 1
ATOM 2374 C CA . TRP B 1 115 ? -11.938 35.031 9.938 1 96 115 TRP B CA 1
ATOM 2375 C C . TRP B 1 115 ? -12.898 34.031 9.273 1 96 115 TRP B C 1
ATOM 2377 O O . TRP B 1 115 ? -12.805 32.812 9.484 1 96 115 TRP B O 1
ATOM 2387 N N . ALA B 1 116 ? -13.789 34.562 8.5 1 97.38 116 ALA B N 1
ATOM 2388 C CA . ALA B 1 116 ? -14.695 33.688 7.746 1 97.38 116 ALA B CA 1
ATOM 2389 C C . ALA B 1 116 ? -13.922 32.844 6.746 1 97.38 116 ALA B C 1
ATOM 2391 O O . ALA B 1 116 ? -14.203 31.641 6.598 1 97.38 116 ALA B O 1
ATOM 2392 N N . ARG B 1 117 ? -13.008 33.406 6.055 1 95.31 117 ARG B N 1
ATOM 2393 C CA . ARG B 1 117 ? -12.164 32.688 5.117 1 95.31 117 ARG B CA 1
ATOM 2394 C C . ARG B 1 117 ? -11.336 31.625 5.836 1 95.31 117 ARG B C 1
ATOM 2396 O O . ARG B 1 117 ? -11.195 30.5 5.352 1 95.31 117 ARG B O 1
ATOM 2403 N N . ARG B 1 118 ? -10.797 32.031 7.023 1 95.5 118 ARG B N 1
ATOM 2404 C CA . ARG B 1 118 ? -9.969 31.125 7.801 1 95.5 118 ARG B CA 1
ATOM 2405 C C . ARG B 1 118 ? -10.781 29.922 8.266 1 95.5 118 ARG B C 1
ATOM 2407 O O . ARG B 1 118 ? -10.297 28.781 8.219 1 95.5 118 ARG B O 1
ATOM 2414 N N . ARG B 1 119 ? -11.891 30.188 8.711 1 97.25 119 ARG B N 1
ATOM 2415 C CA . ARG B 1 119 ? -12.781 29.109 9.141 1 97.25 119 ARG B CA 1
ATOM 2416 C C . ARG B 1 119 ? -13.062 28.141 7.992 1 97.25 119 ARG B C 1
ATOM 2418 O O . ARG B 1 119 ? -12.984 26.922 8.164 1 97.25 119 ARG B O 1
ATOM 2425 N N . LYS B 1 120 ? -13.406 28.656 6.848 1 97.75 120 LYS B N 1
ATOM 2426 C CA . LYS B 1 120 ? -13.672 27.844 5.664 1 97.75 120 LYS B CA 1
ATOM 2427 C C . LYS B 1 120 ? -12.445 27.016 5.273 1 97.75 120 LYS B C 1
ATOM 2429 O O . LYS B 1 120 ? -12.562 25.828 4.969 1 97.75 120 LYS B O 1
ATOM 2434 N N . ASN B 1 121 ? -11.312 27.703 5.23 1 95.94 121 ASN B N 1
ATOM 2435 C CA . ASN B 1 121 ? -10.062 27.016 4.906 1 95.94 121 ASN B CA 1
ATOM 2436 C C . ASN B 1 121 ? -9.773 25.875 5.875 1 95.94 121 ASN B C 1
ATOM 2438 O O . ASN B 1 121 ? -9.367 24.797 5.461 1 95.94 121 ASN B O 1
ATOM 2442 N N . ASN B 1 122 ? -10.016 26.109 7.172 1 96.12 122 ASN B N 1
ATOM 2443 C CA . ASN B 1 122 ? -9.789 25.094 8.195 1 96.12 122 ASN B CA 1
ATOM 2444 C C . ASN B 1 122 ? -10.688 23.875 7.988 1 96.12 122 ASN B C 1
ATOM 2446 O O . ASN B 1 122 ? -10.234 22.734 8.117 1 96.12 122 ASN B O 1
ATOM 2450 N N . MET B 1 123 ? -11.836 24.109 7.672 1 97.62 123 MET B N 1
ATOM 2451 C CA . MET B 1 123 ? -12.766 23.016 7.426 1 97.62 123 MET B CA 1
ATOM 2452 C C . MET B 1 123 ? -12.367 22.219 6.188 1 97.62 123 MET B C 1
ATOM 2454 O O . MET B 1 123 ? -12.391 20.984 6.195 1 97.62 123 MET B O 1
ATOM 2458 N N . ALA B 1 124 ? -12.047 22.969 5.137 1 97.81 124 ALA B N 1
ATOM 2459 C CA . ALA B 1 124 ? -11.602 22.328 3.902 1 97.81 124 ALA B CA 1
ATOM 2460 C C . ALA B 1 124 ? -10.328 21.516 4.133 1 97.81 124 ALA B C 1
ATOM 2462 O O . ALA B 1 124 ? -10.203 20.391 3.643 1 97.81 124 ALA B O 1
ATOM 2463 N N . ALA B 1 125 ? -9.414 22.078 4.91 1 95.44 125 ALA B N 1
ATOM 2464 C CA . ALA B 1 125 ? -8.148 21.391 5.207 1 95.44 125 ALA B CA 1
ATOM 2465 C C . ALA B 1 125 ? -8.391 20.141 6.035 1 95.44 125 ALA B C 1
ATOM 2467 O O . ALA B 1 125 ? -7.734 19.109 5.816 1 95.44 125 ALA B O 1
ATOM 2468 N N . LYS B 1 126 ? -9.266 20.281 6.93 1 94.44 126 LYS B N 1
ATOM 2469 C CA . LYS B 1 126 ? -9.602 19.109 7.734 1 94.44 126 LYS B CA 1
ATOM 2470 C C . LYS B 1 126 ? -10.172 17.984 6.867 1 94.44 126 LYS B C 1
ATOM 2472 O O . LYS B 1 126 ? -9.766 16.828 6.996 1 94.44 126 LYS B O 1
ATOM 2477 N N . ARG B 1 127 ? -11.078 18.266 5.988 1 94.88 127 ARG B N 1
ATOM 2478 C CA . ARG B 1 127 ? -11.672 17.281 5.09 1 94.88 127 ARG B CA 1
ATOM 2479 C C . ARG B 1 127 ? -10.617 16.641 4.199 1 94.88 127 ARG B C 1
ATOM 2481 O O . ARG B 1 127 ? -10.625 15.422 3.994 1 94.88 127 ARG B O 1
ATOM 2488 N N . SER B 1 128 ? -9.727 17.5 3.684 1 95.56 128 SER B N 1
ATOM 2489 C CA . SER B 1 128 ? -8.656 17.031 2.805 1 95.56 128 SER B CA 1
ATOM 2490 C C . SER B 1 128 ? -7.711 16.078 3.539 1 95.56 128 SER B C 1
ATOM 2492 O O . SER B 1 128 ? -7.344 15.031 3.01 1 95.56 128 SER B O 1
ATOM 2494 N N . ARG B 1 129 ? -7.375 16.359 4.738 1 93.19 129 ARG B N 1
ATOM 2495 C CA . ARG B 1 129 ? -6.488 15.547 5.555 1 93.19 129 ARG B CA 1
ATOM 2496 C C . ARG B 1 129 ? -7.137 14.211 5.898 1 93.19 129 ARG B C 1
ATOM 2498 O O . ARG B 1 129 ? -6.496 13.156 5.812 1 93.19 129 ARG B O 1
ATOM 2505 N N . ASP B 1 130 ? -8.406 14.305 6.281 1 92.81 130 ASP B N 1
ATOM 2506 C CA . ASP B 1 130 ? -9.133 13.086 6.605 1 92.81 130 ASP B CA 1
ATOM 2507 C C . ASP B 1 130 ? -9.211 12.156 5.398 1 92.81 130 ASP B C 1
ATOM 2509 O O . ASP B 1 130 ? -9.047 10.938 5.527 1 92.81 130 ASP B O 1
ATOM 2513 N N . ALA B 1 131 ? -9.461 12.734 4.285 1 93.5 131 ALA B N 1
ATOM 2514 C CA . ALA B 1 131 ? -9.531 11.953 3.053 1 93.5 131 ALA B CA 1
ATOM 2515 C C . ALA B 1 131 ? -8.188 11.305 2.734 1 93.5 131 ALA B C 1
ATOM 2517 O O . ALA B 1 131 ? -8.141 10.141 2.311 1 93.5 131 ALA B O 1
ATOM 2518 N N . ARG B 1 132 ? -7.211 11.984 2.908 1 92.75 132 ARG B N 1
ATOM 2519 C CA . ARG B 1 132 ? -5.875 11.461 2.639 1 92.75 132 ARG B CA 1
ATOM 2520 C C . ARG B 1 132 ? -5.535 10.32 3.592 1 92.75 132 ARG B C 1
ATOM 2522 O O . ARG B 1 132 ? -4.996 9.297 3.172 1 92.75 132 ARG B O 1
ATOM 2529 N N . ARG B 1 133 ? -5.836 10.516 4.797 1 93.25 133 ARG B N 1
ATOM 2530 C CA . ARG B 1 133 ? -5.562 9.5 5.805 1 93.25 133 ARG B CA 1
ATOM 2531 C C . ARG B 1 133 ? -6.332 8.219 5.508 1 93.25 133 ARG B C 1
ATOM 2533 O O . ARG B 1 133 ? -5.797 7.113 5.668 1 93.25 133 ARG B O 1
ATOM 2540 N N . LEU B 1 134 ? -7.551 8.43 5.172 1 93.62 134 LEU B N 1
ATOM 2541 C CA . LEU B 1 134 ? -8.375 7.281 4.82 1 93.62 134 LEU B CA 1
ATOM 2542 C C . LEU B 1 134 ? -7.754 6.5 3.666 1 93.62 134 LEU B C 1
ATOM 2544 O O . LEU B 1 134 ? -7.633 5.273 3.732 1 93.62 134 LEU B O 1
ATOM 2548 N N . LYS B 1 135 ? -7.359 7.16 2.656 1 93.38 135 LYS B N 1
ATOM 2549 C CA . LYS B 1 135 ? -6.762 6.523 1.485 1 93.38 135 LYS B CA 1
ATOM 2550 C C . LYS B 1 135 ? -5.484 5.781 1.857 1 93.38 135 LYS B C 1
ATOM 2552 O O . LYS B 1 135 ? -5.254 4.664 1.39 1 93.38 135 LYS B O 1
ATOM 2557 N N . GLU B 1 136 ? -4.727 6.387 2.654 1 93.75 136 GLU B N 1
ATOM 2558 C CA . GLU B 1 136 ? -3.48 5.773 3.104 1 93.75 136 GLU B CA 1
ATOM 2559 C C . GLU B 1 136 ? -3.746 4.477 3.867 1 93.75 136 GLU B C 1
ATOM 2561 O O . GLU B 1 136 ? -3.055 3.479 3.664 1 93.75 136 GLU B O 1
ATOM 2566 N N . ASN B 1 137 ? -4.707 4.566 4.719 1 94.88 137 ASN B N 1
ATOM 2567 C CA . ASN B 1 137 ? -5.082 3.373 5.473 1 94.88 137 ASN B CA 1
ATOM 2568 C C . ASN B 1 137 ? -5.594 2.268 4.551 1 94.88 137 ASN B C 1
ATOM 2570 O O . ASN B 1 137 ? -5.262 1.096 4.738 1 94.88 137 ASN B O 1
ATOM 2574 N N . GLN B 1 138 ? -6.324 2.605 3.615 1 95.5 138 GLN B N 1
ATOM 2575 C CA . GLN B 1 138 ? -6.859 1.644 2.658 1 95.5 138 GLN B CA 1
ATOM 2576 C C . GLN B 1 138 ? -5.746 1.006 1.835 1 95.5 138 GLN B C 1
ATOM 2578 O O . GLN B 1 138 ? -5.75 -0.205 1.607 1 95.5 138 GLN B O 1
ATOM 2583 N N . ILE B 1 139 ? -4.844 1.806 1.429 1 95.44 139 ILE B N 1
ATOM 2584 C CA . ILE B 1 139 ? -3.721 1.292 0.652 1 95.44 139 ILE B CA 1
ATOM 2585 C C . ILE B 1 139 ? -2.887 0.345 1.513 1 95.44 139 ILE B C 1
ATOM 2587 O O . ILE B 1 139 ? -2.445 -0.705 1.041 1 95.44 139 ILE B O 1
ATOM 2591 N N . ALA B 1 140 ? -2.729 0.731 2.732 1 94.5 140 ALA B N 1
ATOM 2592 C CA . ALA B 1 140 ? -1.93 -0.083 3.645 1 94.5 140 ALA B CA 1
ATOM 2593 C C . ALA B 1 140 ? -2.57 -1.45 3.863 1 94.5 140 ALA B C 1
ATOM 2595 O O . ALA B 1 140 ? -1.899 -2.48 3.762 1 94.5 140 ALA B O 1
ATOM 2596 N N . ILE B 1 141 ? -3.826 -1.494 4.188 1 94.25 141 ILE B N 1
ATOM 2597 C CA . ILE B 1 141 ? -4.504 -2.758 4.453 1 94.25 141 ILE B CA 1
ATOM 2598 C C . ILE B 1 141 ? -4.562 -3.592 3.174 1 94.25 141 ILE B C 1
ATOM 2600 O O . ILE B 1 141 ? -4.43 -4.816 3.217 1 94.25 141 ILE B O 1
ATOM 2604 N N . ARG B 1 142 ? -4.73 -2.961 2.072 1 94.31 142 ARG B N 1
ATOM 2605 C CA . ARG B 1 142 ? -4.742 -3.693 0.81 1 94.31 142 ARG B CA 1
ATOM 2606 C C . ARG B 1 142 ? -3.373 -4.289 0.51 1 94.31 142 ARG B C 1
ATOM 2608 O O . ARG B 1 142 ? -3.273 -5.418 0.023 1 94.31 142 ARG B O 1
ATOM 2615 N N . ALA B 1 143 ? -2.363 -3.471 0.71 1 94.25 143 ALA B N 1
ATOM 2616 C CA . ALA B 1 143 ? -1.014 -3.986 0.5 1 94.25 143 ALA B CA 1
ATOM 2617 C C . ALA B 1 143 ? -0.762 -5.23 1.348 1 94.25 143 ALA B C 1
ATOM 2619 O O . ALA B 1 143 ? -0.123 -6.18 0.892 1 94.25 143 ALA B O 1
ATOM 2620 N N . SER B 1 144 ? -1.247 -5.211 2.562 1 92.88 144 SER B N 1
ATOM 2621 C CA . SER B 1 144 ? -1.127 -6.379 3.43 1 92.88 144 SER B CA 1
ATOM 2622 C C . SER B 1 144 ? -1.818 -7.594 2.82 1 92.88 144 SER B C 1
ATOM 2624 O O . SER B 1 144 ? -1.269 -8.695 2.83 1 92.88 144 SER B O 1
ATOM 2626 N N . PHE B 1 145 ? -2.99 -7.457 2.312 1 92.31 145 PHE B N 1
ATOM 2627 C CA . PHE B 1 145 ? -3.73 -8.516 1.637 1 92.31 145 PHE B CA 1
ATOM 2628 C C . PHE B 1 145 ? -2.967 -9.016 0.417 1 92.31 145 PHE B C 1
ATOM 2630 O O . PHE B 1 145 ? -2.846 -10.227 0.207 1 92.31 145 PHE B O 1
ATOM 2637 N N . LEU B 1 146 ? -2.463 -8.07 -0.343 1 93.25 146 LEU B N 1
ATOM 2638 C CA . LEU B 1 146 ? -1.768 -8.414 -1.579 1 93.25 146 LEU B CA 1
ATOM 2639 C C . LEU B 1 146 ? -0.522 -9.242 -1.291 1 93.25 146 LEU B C 1
ATOM 2641 O O . LEU B 1 146 ? -0.205 -10.172 -2.037 1 93.25 146 LEU B O 1
ATOM 2645 N N . GLU B 1 147 ? 0.148 -8.836 -0.24 1 91.88 147 GLU B N 1
ATOM 2646 C CA . GLU B 1 147 ? 1.321 -9.609 0.151 1 91.88 147 GLU B CA 1
ATOM 2647 C C . GLU B 1 147 ? 0.948 -11.055 0.456 1 91.88 147 GLU B C 1
ATOM 2649 O O . GLU B 1 147 ? 1.631 -11.984 0.019 1 91.88 147 GLU B O 1
ATOM 2654 N N . LYS B 1 148 ? -0.084 -11.258 1.153 1 91.06 148 LYS B N 1
ATOM 2655 C CA . LYS B 1 148 ? -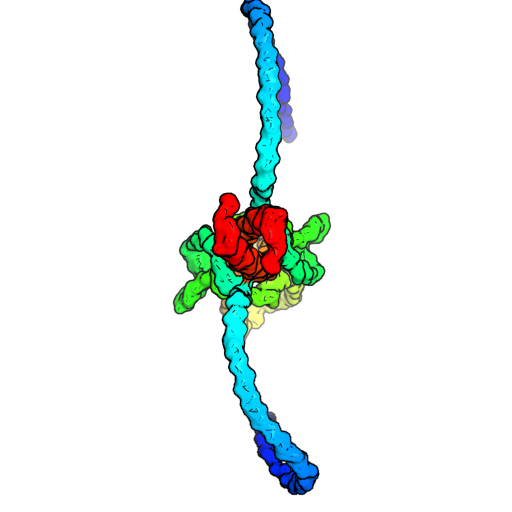0.544 -12.594 1.507 1 91.06 148 LYS B CA 1
ATOM 2656 C C . LYS B 1 148 ? -1.046 -13.344 0.277 1 91.06 148 LYS B C 1
ATOM 2658 O O . LYS B 1 148 ? -0.782 -14.539 0.121 1 91.06 148 LYS B O 1
ATOM 2663 N N . GLU B 1 149 ? -1.767 -12.617 -0.489 1 91.06 149 GLU B N 1
ATOM 2664 C CA . GLU B 1 149 ? -2.281 -13.234 -1.71 1 91.06 149 GLU B CA 1
ATOM 2665 C C . GLU B 1 149 ? -1.144 -13.648 -2.639 1 91.06 149 GLU B C 1
ATOM 2667 O O . GLU B 1 149 ? -1.196 -14.719 -3.248 1 91.06 149 GLU B O 1
ATOM 2672 N N . ASN B 1 150 ? -0.24 -12.75 -2.783 1 90.44 150 ASN B N 1
ATOM 2673 C CA . ASN B 1 150 ? 0.926 -13.062 -3.604 1 90.44 150 ASN B CA 1
ATOM 2674 C C . ASN B 1 150 ? 1.636 -14.32 -3.117 1 90.44 150 ASN B C 1
ATOM 2676 O O . ASN B 1 150 ? 2.039 -15.164 -3.924 1 90.44 150 ASN B O 1
ATOM 2680 N N . SER B 1 151 ? 1.803 -14.445 -1.854 1 89.62 151 SER B N 1
ATOM 2681 C CA . SER B 1 151 ? 2.436 -15.633 -1.284 1 89.62 151 SER B CA 1
ATOM 2682 C C . SER B 1 151 ? 1.622 -16.891 -1.576 1 89.62 151 SER B C 1
ATOM 2684 O O . SER B 1 151 ? 2.186 -17.938 -1.894 1 89.62 151 SER B O 1
ATOM 2686 N N . ALA B 1 152 ? 0.339 -16.812 -1.451 1 92.5 152 ALA B N 1
ATOM 2687 C CA . ALA B 1 152 ? -0.548 -17.938 -1.734 1 92.5 152 ALA B CA 1
ATOM 2688 C C . ALA B 1 152 ? -0.48 -18.328 -3.207 1 92.5 152 ALA B C 1
ATOM 2690 O O . ALA B 1 152 ? -0.492 -19.516 -3.539 1 92.5 152 ALA B O 1
ATOM 2691 N N . LEU B 1 153 ? -0.457 -17.344 -4.035 1 92.56 153 LEU B N 1
ATOM 2692 C CA . LEU B 1 153 ? -0.375 -17.594 -5.469 1 92.56 153 LEU B CA 1
ATOM 2693 C C . LEU B 1 153 ? 0.949 -18.266 -5.828 1 92.56 153 LEU B C 1
ATOM 2695 O O . LEU B 1 153 ? 0.987 -19.172 -6.664 1 92.56 153 LEU B O 1
ATOM 2699 N N . ARG B 1 154 ? 1.98 -17.797 -5.215 1 91.75 154 ARG B N 1
ATOM 2700 C CA . ARG B 1 154 ? 3.283 -18.422 -5.445 1 91.75 154 ARG B CA 1
ATOM 2701 C C . ARG B 1 154 ? 3.275 -19.891 -5.023 1 91.75 154 ARG B C 1
ATOM 2703 O O . ARG B 1 154 ? 3.852 -20.734 -5.707 1 91.75 154 ARG B O 1
ATOM 2710 N N . GLN B 1 155 ? 2.664 -20.156 -3.928 1 91.56 155 GLN B N 1
ATOM 2711 C CA . GLN B 1 155 ? 2.543 -21.531 -3.473 1 91.56 155 GLN B CA 1
ATOM 2712 C C . GLN B 1 155 ? 1.737 -22.375 -4.465 1 91.56 155 GLN B C 1
ATOM 2714 O O . GLN B 1 155 ? 2.082 -23.516 -4.73 1 91.56 155 GLN B O 1
ATOM 2719 N N . GLU B 1 156 ? 0.692 -21.781 -4.922 1 92.62 156 GLU B N 1
ATOM 2720 C CA . GLU B 1 156 ? -0.139 -22.469 -5.906 1 92.62 156 GLU B CA 1
ATOM 2721 C C . GLU B 1 156 ? 0.653 -22.781 -7.172 1 92.62 156 GLU B C 1
ATOM 2723 O O . GLU B 1 156 ? 0.554 -23.891 -7.711 1 92.62 156 GLU B O 1
ATOM 2728 N N . VAL B 1 157 ? 1.401 -21.859 -7.613 1 93 157 VAL B N 1
ATOM 2729 C CA . VAL B 1 157 ? 2.227 -22.062 -8.797 1 93 157 VAL B CA 1
ATOM 2730 C C . VAL B 1 157 ? 3.236 -23.188 -8.547 1 93 157 VAL B C 1
ATOM 2732 O O . VAL B 1 157 ? 3.443 -24.047 -9.398 1 93 157 VAL B O 1
ATOM 2735 N N . ALA B 1 158 ? 3.814 -23.125 -7.422 1 92.44 158 ALA B N 1
ATOM 2736 C CA . ALA B 1 158 ? 4.785 -24.172 -7.074 1 92.44 158 ALA B CA 1
ATOM 2737 C C . ALA B 1 158 ? 4.141 -25.547 -7.078 1 92.44 158 ALA B C 1
ATOM 2739 O O . ALA B 1 158 ? 4.703 -26.5 -7.621 1 92.44 158 ALA B O 1
ATOM 2740 N N . ASP B 1 159 ? 2.984 -25.688 -6.508 1 93.38 159 ASP B N 1
ATOM 2741 C CA . ASP B 1 159 ? 2.26 -26.953 -6.445 1 93.38 159 ASP B CA 1
ATOM 2742 C C . ASP B 1 159 ? 1.873 -27.422 -7.84 1 93.38 159 ASP B C 1
ATOM 2744 O O . ASP B 1 159 ? 1.981 -28.625 -8.148 1 93.38 159 ASP B O 1
ATOM 2748 N N . LEU B 1 160 ? 1.446 -26.531 -8.648 1 93.31 160 LEU B N 1
ATOM 2749 C CA . LEU B 1 160 ? 1.027 -26.875 -10.008 1 93.31 160 LEU B CA 1
ATOM 2750 C C . LEU B 1 160 ? 2.221 -27.312 -10.852 1 93.31 160 LEU B C 1
ATOM 2752 O O . LEU B 1 160 ? 2.111 -28.234 -11.656 1 93.31 160 LEU B O 1
ATOM 2756 N N . ARG B 1 161 ? 3.268 -26.594 -10.609 1 93.56 161 ARG B N 1
ATOM 2757 C CA . ARG B 1 161 ? 4.469 -26.984 -11.344 1 93.56 161 ARG B CA 1
ATOM 2758 C C . ARG B 1 161 ? 4.93 -28.375 -10.938 1 93.56 161 ARG B C 1
ATOM 2760 O O . ARG B 1 161 ? 5.363 -29.172 -11.781 1 93.56 161 ARG B O 1
ATOM 2767 N N . LYS B 1 162 ? 4.848 -28.688 -9.727 1 93.38 162 LYS B N 1
ATOM 2768 C CA . LYS B 1 162 ? 5.191 -30.016 -9.234 1 93.38 162 LYS B CA 1
ATOM 2769 C C . LYS B 1 162 ? 4.262 -31.078 -9.812 1 93.38 162 LYS B C 1
ATOM 2771 O O . LYS B 1 162 ? 4.715 -32.125 -10.281 1 93.38 162 LYS B O 1
ATOM 2776 N N . GLU B 1 163 ? 3.021 -30.797 -9.75 1 94.5 163 GLU B N 1
ATOM 2777 C CA . GLU B 1 163 ? 2.027 -31.719 -10.281 1 94.5 163 GLU B CA 1
ATOM 2778 C C . GLU B 1 163 ? 2.219 -31.938 -11.781 1 94.5 163 GLU B C 1
ATOM 2780 O O . GLU B 1 163 ? 2.117 -33.062 -12.266 1 94.5 163 GLU B O 1
ATOM 2785 N N . LEU B 1 164 ? 2.439 -30.922 -12.445 1 94.25 164 LEU B N 1
ATOM 2786 C CA . LEU B 1 164 ? 2.664 -31.016 -13.883 1 94.25 164 LEU B CA 1
ATOM 2787 C C . LEU B 1 164 ? 3.922 -31.828 -14.188 1 94.25 164 LEU B C 1
ATOM 2789 O O . LEU B 1 164 ? 3.943 -32.594 -15.141 1 94.25 164 LEU B O 1
ATOM 2793 N N . GLY B 1 165 ? 4.922 -31.547 -13.375 1 93.12 165 GLY B N 1
ATOM 2794 C CA . GLY B 1 165 ? 6.137 -32.344 -13.531 1 93.12 165 GLY B CA 1
ATOM 2795 C C . GLY B 1 165 ? 5.906 -33.812 -13.367 1 93.12 165 GLY B C 1
ATOM 2796 O O . GLY B 1 165 ? 6.422 -34.625 -14.141 1 93.12 165 GLY B O 1
ATOM 2797 N N . LYS B 1 166 ? 5.16 -34.219 -12.43 1 93.44 166 LYS B N 1
ATOM 2798 C CA . LYS B 1 166 ? 4.809 -35.594 -12.195 1 93.44 166 LYS B CA 1
ATOM 2799 C C . LYS B 1 166 ? 4.016 -36.188 -13.367 1 93.44 166 LYS B C 1
ATOM 2801 O O . LYS B 1 166 ? 4.27 -37.312 -13.812 1 93.44 166 LYS B O 1
ATOM 2806 N N . CYS B 1 167 ? 3.09 -35.375 -13.766 1 93.12 167 CYS B N 1
ATOM 2807 C CA . CYS B 1 167 ? 2.25 -35.812 -14.875 1 93.12 167 CYS B CA 1
ATOM 2808 C C . CYS B 1 167 ? 3.08 -36 -16.141 1 93.12 167 CYS B C 1
ATOM 2810 O O . CYS B 1 167 ? 2.898 -37 -16.859 1 93.12 167 CYS B O 1
ATOM 2812 N N . LYS B 1 168 ? 3.977 -35.188 -16.375 1 94.25 168 LYS B N 1
ATOM 2813 C CA . LYS B 1 168 ? 4.832 -35.281 -17.547 1 94.25 168 LYS B CA 1
ATOM 2814 C C . LYS B 1 168 ? 5.746 -36.5 -17.469 1 94.25 168 LYS B C 1
ATOM 2816 O O . LYS B 1 168 ? 6.023 -37.125 -18.484 1 94.25 168 LYS B O 1
ATOM 2821 N N . ASN B 1 169 ? 6.16 -36.781 -16.266 1 93.38 169 ASN B N 1
ATOM 2822 C CA . ASN B 1 169 ? 7.004 -37.969 -16.078 1 93.38 169 ASN B CA 1
ATOM 2823 C C . ASN B 1 169 ? 6.246 -39.25 -16.391 1 93.38 169 ASN B C 1
ATOM 2825 O O . ASN B 1 169 ? 6.773 -40.125 -17.062 1 93.38 169 ASN B O 1
ATOM 2829 N N . ILE B 1 170 ? 5.035 -39.312 -15.969 1 93.5 170 ILE B N 1
ATOM 2830 C CA . ILE B 1 170 ? 4.207 -40.5 -16.219 1 93.5 170 ILE B CA 1
ATOM 2831 C C . ILE B 1 170 ? 3.902 -40.625 -17.703 1 93.5 170 ILE B C 1
ATOM 2833 O O . ILE B 1 170 ? 3.947 -41.719 -18.266 1 93.5 170 ILE B O 1
ATOM 2837 N N . LEU B 1 171 ? 3.66 -39.5 -18.266 1 92.62 171 LEU B N 1
ATOM 2838 C CA . LEU B 1 171 ? 3.371 -39.469 -19.703 1 92.62 171 LEU B CA 1
ATOM 2839 C C . LEU B 1 171 ? 4.586 -39.906 -20.5 1 92.62 171 LEU B C 1
ATOM 2841 O O . LEU B 1 171 ? 4.449 -40.625 -21.5 1 92.62 171 LEU B O 1
ATOM 2845 N N . ALA B 1 172 ? 5.684 -39.469 -20.047 1 92.69 172 ALA B N 1
ATOM 2846 C CA . ALA B 1 172 ? 6.914 -39.844 -20.719 1 92.69 172 ALA B CA 1
ATOM 2847 C C . ALA B 1 172 ? 7.117 -41.375 -20.672 1 92.69 172 ALA B C 1
ATOM 2849 O O . ALA B 1 172 ? 7.586 -41.969 -21.625 1 92.69 172 ALA B O 1
ATOM 2850 N N . LYS B 1 173 ? 6.75 -41.969 -19.562 1 93.5 173 LYS B N 1
ATOM 2851 C CA . LYS B 1 173 ? 6.867 -43.438 -19.406 1 93.5 173 LYS B CA 1
ATOM 2852 C C . LYS B 1 173 ? 5.914 -44.156 -20.359 1 93.5 173 LYS B C 1
ATOM 2854 O O . LYS B 1 173 ? 6.289 -45.156 -20.984 1 93.5 173 LYS B O 1
ATOM 2859 N N . TYR B 1 174 ? 4.73 -43.656 -20.547 1 93.12 174 TYR B N 1
ATOM 2860 C CA . TYR B 1 174 ? 3.764 -44.25 -21.469 1 93.12 174 TYR B CA 1
ATOM 2861 C C . TYR B 1 174 ? 4.234 -44.125 -22.906 1 93.12 174 TYR B C 1
ATOM 2863 O O . TYR B 1 174 ? 4.156 -45.062 -23.688 1 93.12 174 TYR B O 1
ATOM 2871 N N . GLU B 1 175 ? 4.695 -42.938 -23.172 1 91.5 175 GLU B N 1
ATOM 2872 C CA . GLU B 1 175 ? 5.16 -42.688 -24.531 1 91.5 175 GLU B CA 1
ATOM 2873 C C . GLU B 1 175 ? 6.371 -43.562 -24.875 1 91.5 175 GLU B C 1
ATOM 2875 O O . GLU B 1 175 ? 6.516 -44 -26 1 91.5 175 GLU B O 1
ATOM 2880 N N . ALA B 1 176 ? 7.23 -43.781 -23.844 1 93.06 176 ALA B N 1
ATOM 2881 C CA . ALA B 1 176 ? 8.414 -44.625 -24.062 1 93.06 176 ALA B CA 1
ATOM 2882 C C . ALA B 1 176 ? 8.016 -46.062 -24.281 1 93.06 176 ALA B C 1
ATOM 2884 O O . ALA B 1 176 ? 8.617 -46.781 -25.094 1 93.06 176 ALA B O 1
ATOM 2885 N N . ARG B 1 177 ? 6.957 -46.5 -23.609 1 92.12 177 ARG B N 1
ATOM 2886 C CA . ARG B 1 177 ? 6.543 -47.875 -23.672 1 92.12 177 ARG B CA 1
ATOM 2887 C C . ARG B 1 177 ? 5.602 -48.125 -24.844 1 92.12 177 ARG B C 1
ATOM 2889 O O . ARG B 1 177 ? 5.676 -49.188 -25.484 1 92.12 177 ARG B O 1
ATOM 2896 N N . HIS B 1 178 ? 4.723 -47.25 -25.188 1 90.94 178 HIS B N 1
ATOM 2897 C CA . HIS B 1 178 ? 3.643 -47.531 -26.141 1 90.94 178 HIS B CA 1
ATOM 2898 C C . HIS B 1 178 ? 3.688 -46.562 -27.328 1 90.94 178 HIS B C 1
ATOM 2900 O O . HIS B 1 178 ? 2.869 -46.688 -28.25 1 90.94 178 HIS B O 1
ATOM 2906 N N . GLY B 1 179 ? 4.703 -45.594 -27.375 1 86.81 179 GLY B N 1
ATOM 2907 C CA . GLY B 1 179 ? 4.793 -44.625 -28.453 1 86.81 179 GLY B CA 1
ATOM 2908 C C . GLY B 1 179 ? 3.811 -43.469 -28.312 1 86.81 179 GLY B C 1
ATOM 2909 O O . GLY B 1 179 ? 3 -43.469 -27.375 1 86.81 179 GLY B O 1
ATOM 2910 N N . PRO B 1 180 ? 3.979 -42.469 -29.141 1 84.75 180 PRO B N 1
ATOM 2911 C CA . PRO B 1 180 ? 3.09 -41.312 -29.062 1 84.75 180 PRO B CA 1
ATOM 2912 C C . PRO B 1 180 ? 1.663 -41.625 -29.516 1 84.75 180 PRO B C 1
ATOM 2914 O O . PRO B 1 180 ? 1.447 -42.562 -30.281 1 84.75 180 PRO B O 1
ATOM 2917 N N . LEU B 1 181 ? 0.668 -40.969 -28.953 1 77.88 181 LEU B N 1
ATOM 2918 C CA . LEU B 1 181 ? -0.717 -41.156 -29.359 1 77.88 181 LEU B CA 1
ATOM 2919 C C . LEU B 1 181 ? -0.997 -40.469 -30.688 1 77.88 181 LEU B C 1
ATOM 2921 O O . LEU B 1 181 ? -0.417 -39.406 -30.969 1 77.88 181 LEU B O 1
#

Foldseek 3Di:
DDDPDDPDPDPDDDDDDDDDDDDDDDDDPPPPPPPVPVVPVCVVPPPDPDDPVPDDFDQPDDDDPVLQVLLDDPPDDTDDLVPDDDDPVLPDDDDDDDDDDDDDDDPVPCDPVNVVVVVVVVVVVVVVVSVVSSSVSSVVVNVVSVVRRVVRVVVVVVVVVVVVVVVVVVVVVCCVVPNDD/DDDPDDPDPDPDDDDDDDDDDDDDPDDDPPPPPPPVPVPPVCVVPPPPPDDPVPDDFDQPDDDDPVLQVLLDDPPDDTDDLVPDDDDPVLVDDDDDDDDDDDDDDDPVPCDPVNVVVVVVVVVVVVVVVSVVSSSVSSVVVNVVSVVRVVVRVVVVVVVVVVVVVVVVVVVVVCCVVPNDD

Radius of gyration: 37.26 Å; Cα contacts (8 Å, |Δi|>4): 237; chains: 2; bounding box: 74×103×102 Å

Solvent-accessible surface area (backbone atoms only — not comparable to full-atom values): 22974 Å² total; per-residue (Å²): 135,87,76,87,78,82,85,76,85,78,76,87,74,86,84,91,80,83,79,82,69,82,75,77,80,78,78,76,79,71,75,74,74,73,69,75,68,75,67,64,76,73,76,64,79,61,77,72,81,63,58,35,90,66,63,77,67,83,51,96,75,77,79,54,66,69,48,39,53,62,31,30,54,91,94,52,73,72,54,51,54,88,73,61,78,76,51,71,76,77,29,50,53,75,78,88,74,83,75,76,84,84,82,85,74,59,75,93,71,60,46,71,68,52,52,52,51,49,51,52,50,52,52,53,50,50,52,53,49,53,51,48,50,34,50,52,21,39,51,27,44,23,36,50,48,42,55,49,39,40,52,39,44,28,42,49,43,30,52,48,52,50,50,40,49,52,50,50,51,55,43,49,52,46,32,70,73,70,43,78,133,136,87,85,76,86,76,84,81,81,84,74,86,74,84,78,91,75,87,82,86,80,82,80,76,81,81,71,84,72,73,77,72,75,70,71,76,70,76,67,66,74,75,74,63,78,61,76,73,81,61,58,33,90,66,62,76,67,84,50,96,74,78,80,54,67,67,47,38,53,62,31,30,54,91,92,51,74,73,52,49,56,90,73,63,78,78,51,71,75,76,30,50,53,76,77,88,74,83,74,75,84,84,80,84,74,58,75,94,72,59,45,70,67,51,51,51,50,50,52,50,50,51,52,52,50,48,53,54,50,53,51,49,50,34,51,51,20,39,51,27,45,24,37,50,48,42,54,48,40,42,52,39,44,31,41,49,43,31,51,47,51,52,51,40,51,53,50,49,52,52,45,49,52,48,33,73,73,71,45,80,133

InterPro domains:
  IPR004827 Basic-leucine zipper domain [PF07716] (110-163)
  IPR004827 Basic-leucine zipper domain [PS50217] (111-174)
  IPR004827 Basic-leucine zipper domain [SM00338] (109-173)
  IPR040223 PAR basic leucine zipper protein [PTHR11988] (27-181)
  IPR046347 Basic-leucine zipper domain superfamily [SSF57959] (109-172)